Protein AF-A0A5M7PYZ4-F1 (afdb_mon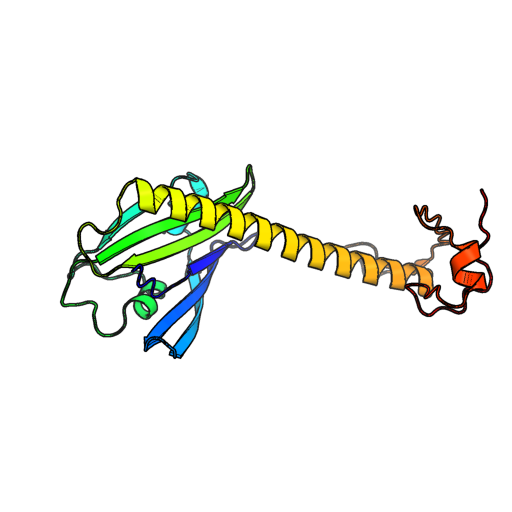omer_lite)

Sequence (201 aa):
MINAKGIVLCEADKESKQASVYVTHYLQPQVAQREQSRMLLAGSAAQQVMTSGEMLLTHVGPNEEPEDHERSLFQESWRDQSKTLTILPLGFTLKRWGVLKLVQCQFNSFTAANLRVLQQIAERIAIAVDNALACQQIKSLKEKLLYILLEQEFERVGGNRLIPVDVRLIAATNRDLRQKVADRTFRAPWGLACQRISAHL

Structure (mmCIF, N/CA/C/O backbone):
data_AF-A0A5M7PYZ4-F1
#
_entry.id   AF-A0A5M7PYZ4-F1
#
loop_
_atom_site.group_PDB
_atom_site.id
_atom_site.type_symbol
_atom_site.label_atom_id
_atom_site.label_alt_id
_atom_site.label_comp_id
_atom_site.label_asym_id
_atom_site.label_entity_id
_atom_site.label_seq_id
_atom_site.pdbx_PDB_ins_code
_atom_site.Cartn_x
_atom_site.Cartn_y
_atom_site.Cartn_z
_atom_site.occupancy
_atom_site.B_iso_or_equiv
_atom_site.auth_seq_id
_atom_site.auth_comp_id
_atom_site.auth_asym_id
_atom_site.auth_atom_id
_atom_site.pdbx_PDB_model_num
ATOM 1 N N . MET A 1 1 ? -2.647 13.230 22.377 1.00 34.38 1 MET A N 1
ATOM 2 C CA . MET A 1 1 ? -1.570 12.517 21.655 1.00 34.38 1 MET A CA 1
ATOM 3 C C . MET A 1 1 ? -2.128 11.192 21.174 1.00 34.38 1 MET A C 1
ATOM 5 O O . MET A 1 1 ? -2.734 10.492 21.974 1.00 34.38 1 MET A O 1
ATOM 9 N N . ILE A 1 2 ? -1.995 10.884 19.885 1.00 37.03 2 ILE A N 1
ATOM 10 C CA . ILE A 1 2 ? -2.476 9.626 19.303 1.00 37.03 2 ILE A CA 1
ATOM 11 C C . ILE A 1 2 ? -1.437 8.550 19.639 1.00 37.03 2 ILE A C 1
ATOM 13 O O . ILE A 1 2 ? -0.371 8.505 19.035 1.00 37.03 2 ILE A O 1
ATOM 17 N N . ASN A 1 3 ? -1.729 7.721 20.642 1.00 42.66 3 ASN A N 1
ATOM 18 C CA . ASN A 1 3 ? -0.941 6.532 20.982 1.00 42.66 3 ASN A CA 1
ATOM 19 C C . ASN A 1 3 ? -1.358 5.389 20.046 1.00 42.66 3 ASN A C 1
ATOM 21 O O . ASN A 1 3 ? -2.020 4.441 20.461 1.00 42.66 3 ASN A O 1
ATOM 25 N N . ALA A 1 4 ? -1.033 5.519 18.759 1.00 43.25 4 ALA A N 1
ATOM 26 C CA . ALA A 1 4 ? -1.247 4.449 17.795 1.00 43.25 4 ALA A CA 1
ATOM 27 C C . ALA A 1 4 ? -0.265 3.310 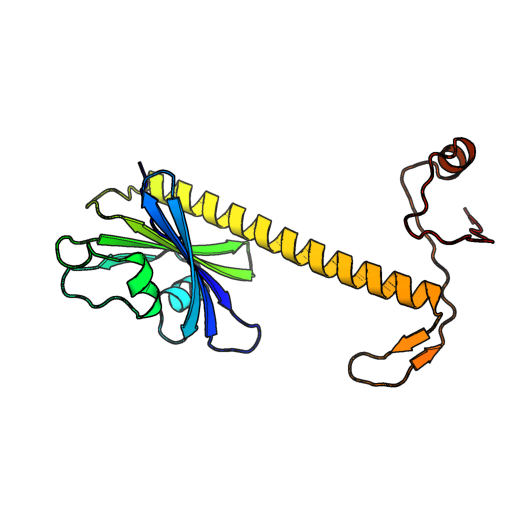18.100 1.00 43.25 4 ALA A C 1
ATOM 29 O O . ALA A 1 4 ? 0.939 3.442 17.894 1.00 43.25 4 ALA A O 1
ATOM 30 N N . LYS A 1 5 ? -0.782 2.197 18.623 1.00 50.25 5 LYS A N 1
ATOM 31 C CA . LYS A 1 5 ? 0.006 1.011 19.001 1.00 50.25 5 LYS A CA 1
ATOM 32 C C . LYS A 1 5 ? 0.160 -0.009 17.859 1.00 50.25 5 LYS A C 1
ATOM 34 O O . LYS A 1 5 ? 0.473 -1.161 18.122 1.00 50.25 5 LYS A O 1
ATOM 39 N N . GLY A 1 6 ? -0.081 0.387 16.609 1.00 49.12 6 GLY A N 1
ATOM 40 C CA . GLY A 1 6 ? -0.016 -0.518 15.463 1.00 49.12 6 GLY A CA 1
ATOM 41 C C . GLY A 1 6 ? -0.201 0.192 14.137 1.00 49.12 6 GLY A C 1
ATOM 42 O O . GLY A 1 6 ? -1.058 1.061 14.034 1.00 49.12 6 GLY A O 1
ATOM 43 N N . ILE A 1 7 ? 0.584 -0.191 13.131 1.00 55.75 7 ILE A N 1
ATOM 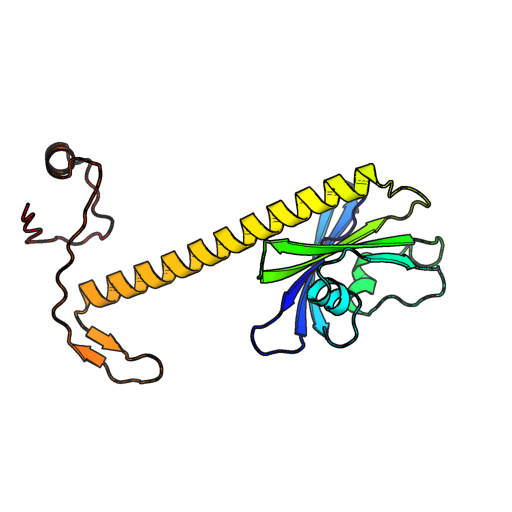44 C CA . ILE A 1 7 ? 0.348 0.133 11.721 1.00 55.75 7 ILE A CA 1
ATOM 45 C C . ILE A 1 7 ? 0.191 -1.196 11.005 1.00 55.75 7 ILE A C 1
ATOM 47 O O . ILE A 1 7 ? 1.200 -1.818 10.700 1.00 55.75 7 ILE A O 1
ATOM 51 N N . VAL A 1 8 ? -1.052 -1.614 10.759 1.00 58.16 8 VAL A N 1
ATOM 52 C CA . VAL A 1 8 ? -1.346 -2.803 9.946 1.00 58.16 8 VAL A CA 1
ATOM 53 C C . VAL A 1 8 ? -1.399 -2.416 8.492 1.00 58.16 8 VAL A C 1
ATOM 55 O O . VAL A 1 8 ? -2.382 -1.818 8.088 1.00 58.16 8 VAL A O 1
ATOM 58 N N . LEU A 1 9 ? -0.350 -2.755 7.745 1.00 59.44 9 LEU A N 1
ATOM 59 C CA . LEU A 1 9 ? -0.338 -2.759 6.284 1.00 59.44 9 LEU A CA 1
ATOM 60 C C . LEU A 1 9 ? -0.834 -4.125 5.826 1.00 59.44 9 LEU A C 1
ATOM 62 O O . LEU A 1 9 ? -0.200 -5.106 6.188 1.00 59.44 9 LEU A O 1
ATOM 66 N N . CYS A 1 10 ? -1.927 -4.175 5.063 1.00 58.03 10 CYS A N 1
ATOM 67 C CA . CYS A 1 10 ? -2.432 -5.403 4.441 1.00 58.03 10 CYS A CA 1
ATOM 68 C C . CYS A 1 10 ? -2.124 -5.404 2.943 1.00 58.03 10 CYS A C 1
ATOM 70 O O . CYS A 1 10 ? -2.923 -4.887 2.170 1.00 58.03 10 CYS A O 1
ATOM 72 N N . GLU A 1 11 ? -1.000 -5.982 2.526 1.00 61.97 11 GLU A N 1
ATOM 73 C CA . GLU A 1 11 ? -0.713 -6.163 1.097 1.00 61.97 11 GLU A CA 1
ATOM 74 C C . GLU A 1 11 ? -1.464 -7.395 0.584 1.00 61.97 11 GLU A C 1
ATOM 76 O O . GLU A 1 11 ? -1.151 -8.518 0.983 1.00 61.97 11 GLU A O 1
ATOM 81 N N . ALA A 1 12 ? -2.472 -7.188 -0.267 1.00 56.59 12 ALA A N 1
ATOM 82 C CA . ALA A 1 12 ? -3.134 -8.286 -0.960 1.00 56.59 12 ALA A CA 1
ATOM 83 C C . ALA A 1 12 ? -2.175 -8.873 -2.000 1.00 56.59 12 ALA A C 1
ATOM 85 O O . ALA A 1 12 ? -1.708 -8.166 -2.898 1.00 56.59 12 ALA A O 1
ATOM 86 N N . ASP A 1 13 ? -1.903 -10.169 -1.889 1.00 57.53 13 ASP A N 1
ATOM 87 C CA . ASP A 1 13 ? -1.238 -10.896 -2.961 1.00 57.53 13 ASP A CA 1
ATOM 88 C C . ASP A 1 13 ? -2.105 -10.809 -4.227 1.00 57.53 13 ASP A C 1
ATOM 90 O O . ASP A 1 13 ? -3.334 -10.878 -4.154 1.00 57.53 13 ASP A O 1
ATOM 94 N N . LYS A 1 14 ? -1.478 -10.646 -5.395 1.00 50.78 14 LYS A N 1
ATOM 95 C CA . LYS A 1 14 ? -2.182 -10.419 -6.670 1.00 50.78 14 LYS A CA 1
ATOM 96 C C . LYS A 1 14 ? -3.147 -11.560 -7.029 1.00 50.78 14 LYS A C 1
ATOM 98 O O . LYS A 1 14 ? -4.026 -11.348 -7.860 1.00 50.78 14 LYS A O 1
ATOM 103 N N . GLU A 1 15 ? -2.998 -12.725 -6.391 1.00 53.38 15 GLU A N 1
ATOM 104 C CA . GLU A 1 15 ? -3.801 -13.933 -6.616 1.00 53.38 15 GLU A CA 1
ATOM 105 C C . GLU A 1 15 ? -4.379 -14.574 -5.332 1.00 53.38 15 GLU A C 1
ATOM 107 O O . GLU A 1 15 ? -5.277 -15.414 -5.430 1.00 53.38 15 GLU A O 1
ATOM 112 N N . SER A 1 16 ? -3.945 -14.183 -4.123 1.00 55.00 16 SER A N 1
ATOM 113 C CA . SER A 1 16 ? -4.308 -14.900 -2.884 1.00 55.00 16 SER A CA 1
ATOM 114 C C . SER A 1 16 ? -5.297 -14.139 -1.996 1.00 55.00 16 SER A C 1
ATOM 116 O O . SER A 1 16 ? -5.197 -12.934 -1.790 1.00 55.00 16 SER A O 1
ATOM 118 N N . LYS A 1 17 ? -6.214 -14.873 -1.345 1.00 68.50 17 LYS A N 1
ATOM 119 C CA . LYS A 1 17 ? -7.149 -14.368 -0.310 1.00 68.50 17 LYS A CA 1
ATOM 120 C C . LYS A 1 17 ? -6.455 -13.928 0.996 1.00 68.50 17 LYS A C 1
ATOM 122 O O . LYS A 1 17 ? -7.120 -13.816 2.025 1.00 68.50 17 LYS A O 1
ATOM 127 N N . GLN A 1 18 ? -5.136 -13.749 0.992 1.00 73.25 18 GLN A N 1
ATOM 128 C CA . GLN A 1 18 ? -4.319 -13.483 2.174 1.00 73.25 18 GLN A CA 1
ATOM 129 C C . GLN A 1 18 ? -3.671 -12.102 2.091 1.00 73.25 18 GLN A C 1
ATOM 131 O O . GLN A 1 18 ? -3.358 -11.621 1.003 1.00 73.25 18 GLN A O 1
ATOM 136 N N . ALA A 1 19 ? -3.440 -11.499 3.254 1.00 75.44 19 ALA A N 1
ATOM 137 C CA . ALA A 1 19 ? -2.630 -10.301 3.397 1.00 75.44 19 ALA A CA 1
ATOM 138 C C . ALA A 1 19 ? -1.486 -10.538 4.378 1.00 75.44 19 ALA A C 1
ATOM 140 O O . ALA A 1 19 ? -1.673 -11.153 5.432 1.00 75.44 19 ALA A O 1
ATOM 141 N N . SER A 1 20 ? -0.310 -10.008 4.046 1.00 76.81 20 SER A N 1
ATOM 142 C CA . SER A 1 20 ? 0.739 -9.792 5.044 1.00 76.81 20 SER A CA 1
ATOM 143 C C . SER A 1 20 ? 0.277 -8.686 5.977 1.00 76.81 20 SER A C 1
ATOM 145 O O . SER A 1 20 ? -0.177 -7.664 5.484 1.00 76.81 20 SER A O 1
ATOM 147 N N . VAL A 1 21 ? 0.387 -8.892 7.286 1.00 77.19 21 VAL A N 1
ATOM 148 C CA . VAL A 1 21 ? 0.065 -7.922 8.334 1.00 77.19 21 VAL A CA 1
ATOM 149 C C . VAL A 1 21 ? 1.370 -7.545 9.002 1.00 77.19 21 VAL A C 1
ATOM 151 O O . VAL A 1 21 ? 2.052 -8.386 9.583 1.00 77.19 21 VAL A O 1
ATOM 154 N N . TYR A 1 22 ? 1.720 -6.273 8.915 1.00 77.81 22 TYR A N 1
ATOM 155 C CA . TYR A 1 22 ? 2.829 -5.705 9.671 1.00 77.81 22 TYR A CA 1
ATOM 156 C C . TYR A 1 22 ? 2.255 -5.074 10.931 1.00 77.81 22 TYR A C 1
ATOM 158 O O . TYR A 1 22 ? 1.217 -4.447 10.862 1.00 77.81 22 TYR A O 1
ATOM 166 N N . VAL A 1 23 ? 2.861 -5.241 12.094 1.00 74.81 23 VAL A N 1
ATOM 167 C CA . VAL A 1 23 ? 2.408 -4.606 13.335 1.00 74.81 23 VAL A CA 1
ATOM 168 C C . VAL A 1 23 ? 3.599 -3.900 13.952 1.00 74.81 23 VAL A C 1
ATOM 170 O O . VAL A 1 23 ? 4.721 -4.397 13.917 1.00 74.81 23 VAL A O 1
ATOM 173 N N . THR A 1 24 ? 3.378 -2.699 14.476 1.00 75.44 24 THR A N 1
ATOM 174 C CA . THR A 1 24 ? 4.385 -1.968 15.247 1.00 75.44 24 THR A CA 1
ATOM 175 C C . THR A 1 24 ? 3.734 -1.428 16.502 1.00 75.44 24 THR A C 1
ATOM 177 O O . THR A 1 24 ? 2.964 -0.473 16.419 1.00 75.44 24 THR A O 1
ATOM 180 N N . HIS A 1 25 ? 4.048 -2.012 17.652 1.00 70.75 25 HIS A N 1
ATOM 181 C CA . HIS A 1 25 ? 3.543 -1.557 18.942 1.00 70.75 25 HIS A CA 1
ATOM 182 C C . HIS A 1 25 ? 4.646 -0.939 19.791 1.00 70.75 25 HIS A C 1
ATOM 184 O O . HIS A 1 25 ? 5.805 -1.348 19.757 1.00 70.75 25 HIS A O 1
ATOM 190 N N . TYR A 1 26 ? 4.263 0.069 20.568 1.00 64.38 26 TYR A N 1
ATOM 191 C CA . TYR A 1 26 ? 5.147 0.766 21.494 1.00 64.38 26 TYR A CA 1
ATOM 192 C C . TYR A 1 26 ? 4.841 0.287 22.916 1.00 64.38 26 TYR A C 1
ATOM 194 O O . TYR A 1 26 ? 3.802 0.643 23.480 1.00 64.38 26 TYR A O 1
ATOM 202 N N . LEU A 1 27 ? 5.728 -0.539 23.482 1.00 59.97 27 LEU A N 1
ATOM 203 C CA . LEU A 1 27 ? 5.652 -0.988 24.883 1.00 59.97 27 LEU A CA 1
ATOM 204 C C . LEU A 1 27 ? 6.049 0.148 25.841 1.00 59.97 27 LEU A C 1
ATOM 206 O O . LEU A 1 27 ? 5.504 0.283 26.932 1.00 59.97 27 LEU A O 1
ATOM 210 N N . GLN A 1 28 ? 6.973 1.000 25.392 1.00 59.94 28 GLN A N 1
ATOM 211 C CA . GLN A 1 28 ? 7.442 2.219 26.051 1.00 59.94 28 GLN A CA 1
ATOM 212 C C . GLN A 1 28 ? 7.661 3.299 24.974 1.00 59.94 28 GLN A C 1
ATOM 214 O O . GLN A 1 28 ? 7.835 2.938 23.807 1.00 59.94 28 GLN A O 1
ATOM 219 N N . PRO A 1 29 ? 7.708 4.606 25.312 1.00 60.56 29 PRO A N 1
ATOM 220 C CA . PRO A 1 29 ? 7.820 5.696 24.330 1.00 60.56 29 PRO A CA 1
ATOM 221 C C . PRO A 1 29 ? 8.982 5.570 23.331 1.00 60.56 29 PRO A C 1
ATOM 223 O O . PRO A 1 29 ? 8.966 6.226 22.295 1.00 60.56 29 PRO A O 1
ATOM 226 N N . GLN A 1 30 ? 9.991 4.749 23.639 1.00 59.66 30 GLN A N 1
ATOM 227 C CA . GLN A 1 30 ? 11.199 4.585 22.830 1.00 59.66 30 GLN A CA 1
ATOM 228 C C . GLN A 1 30 ? 11.447 3.148 22.342 1.00 59.66 30 GLN A C 1
ATOM 230 O O . GLN A 1 30 ? 12.366 2.935 21.556 1.00 59.66 30 GLN A O 1
ATOM 235 N N . VAL A 1 31 ? 10.637 2.165 22.756 1.00 67.50 31 VAL A N 1
ATOM 236 C CA . VAL A 1 31 ? 10.830 0.756 22.373 1.00 67.50 31 VAL A CA 1
ATOM 237 C C . VAL A 1 31 ? 9.663 0.306 21.506 1.00 67.50 31 VAL A C 1
ATOM 239 O O . VAL A 1 31 ? 8.572 0.020 22.004 1.00 67.50 31 VAL A O 1
ATOM 242 N N . ALA A 1 32 ? 9.914 0.270 20.197 1.00 71.19 32 ALA A N 1
ATOM 243 C CA . ALA A 1 32 ? 8.988 -0.256 19.205 1.00 71.19 32 ALA A CA 1
ATOM 244 C C . ALA A 1 32 ? 9.299 -1.732 18.942 1.00 71.19 32 ALA A C 1
ATOM 246 O O . ALA A 1 32 ? 10.407 -2.068 18.518 1.00 71.19 32 ALA A O 1
ATOM 247 N N . GLN A 1 33 ? 8.319 -2.600 19.149 1.00 71.69 33 GLN A N 1
ATOM 248 C CA . GLN A 1 33 ? 8.387 -3.991 18.729 1.00 71.69 33 GLN A CA 1
ATOM 249 C C . GLN A 1 33 ? 7.637 -4.136 17.406 1.00 71.69 33 GLN A C 1
ATOM 251 O O . GLN A 1 33 ? 6.579 -3.540 17.206 1.00 71.69 33 GLN A O 1
ATOM 256 N N . ARG A 1 34 ? 8.234 -4.882 16.476 1.00 76.19 34 ARG A N 1
ATOM 257 C CA . ARG A 1 34 ? 7.679 -5.118 15.145 1.00 76.19 34 ARG A CA 1
ATOM 258 C C . ARG A 1 34 ? 7.366 -6.590 14.993 1.00 76.19 34 ARG A C 1
ATOM 260 O O . ARG A 1 34 ? 8.201 -7.429 15.319 1.00 76.19 34 ARG A O 1
ATOM 267 N N . GLU A 1 35 ? 6.195 -6.876 14.464 1.00 72.81 35 GLU A N 1
ATOM 268 C CA . GLU A 1 35 ? 5.750 -8.229 14.176 1.00 72.81 35 GLU A CA 1
ATOM 269 C C . GLU A 1 35 ? 5.246 -8.294 12.738 1.00 72.81 35 GLU A C 1
ATOM 271 O O . GLU A 1 35 ? 4.738 -7.310 12.195 1.00 72.81 35 GLU A O 1
ATOM 276 N N . GLN A 1 36 ? 5.424 -9.449 12.109 1.00 78.19 36 GLN A N 1
ATOM 277 C CA . GLN A 1 36 ? 4.848 -9.739 10.810 1.00 78.19 36 GLN A CA 1
ATOM 278 C C . GLN A 1 36 ? 4.082 -11.051 10.910 1.00 78.19 36 GLN A C 1
ATOM 280 O O . GLN A 1 36 ? 4.633 -12.071 11.318 1.00 78.19 36 GLN A O 1
ATOM 285 N N . SER A 1 37 ? 2.824 -11.023 10.497 1.00 75.50 37 SER A N 1
ATOM 286 C CA . SER A 1 37 ? 1.955 -12.189 10.424 1.00 75.50 37 SER A CA 1
ATOM 287 C C . SER A 1 37 ? 1.232 -12.222 9.077 1.00 75.50 37 SER A C 1
ATOM 289 O O . SER A 1 37 ? 1.410 -11.345 8.225 1.00 75.50 37 SER A O 1
ATOM 291 N N . ARG A 1 38 ? 0.452 -13.275 8.833 1.00 77.31 38 ARG A N 1
ATOM 292 C CA . ARG A 1 38 ? -0.446 -13.367 7.677 1.00 77.31 38 ARG A CA 1
ATOM 293 C C . ARG A 1 38 ? -1.873 -13.508 8.175 1.00 77.31 38 ARG A C 1
ATOM 295 O O . ARG A 1 38 ? -2.106 -14.233 9.137 1.00 77.31 38 ARG A O 1
ATOM 302 N N . MET A 1 39 ? -2.810 -12.863 7.490 1.00 76.88 39 MET A N 1
ATOM 303 C CA . MET A 1 39 ? -4.241 -12.982 7.767 1.00 76.88 39 MET A CA 1
ATOM 304 C C . MET A 1 39 ? -5.020 -13.368 6.513 1.00 76.88 39 MET A C 1
ATOM 306 O O . MET A 1 39 ? -4.609 -13.066 5.389 1.00 76.88 39 MET A O 1
ATOM 310 N N . LEU A 1 40 ? -6.182 -13.987 6.709 1.00 78.38 40 LEU A N 1
ATOM 311 C CA . LEU A 1 40 ? -7.175 -14.135 5.654 1.00 78.38 40 LEU A CA 1
ATOM 312 C C . LEU A 1 40 ? -7.910 -12.799 5.478 1.00 78.38 40 LEU A C 1
ATOM 314 O O . LEU A 1 40 ? -8.442 -12.249 6.436 1.00 78.38 40 LEU A O 1
ATOM 318 N N . LEU A 1 41 ? -7.955 -12.279 4.252 1.00 77.06 41 LEU A N 1
ATOM 319 C CA . LEU A 1 41 ? -8.716 -11.066 3.946 1.00 77.06 41 LEU A CA 1
ATOM 320 C C . LEU A 1 41 ? -10.219 -11.345 3.887 1.00 77.06 41 LEU A C 1
ATOM 322 O O . LEU A 1 41 ? -11.006 -10.487 4.277 1.00 77.06 41 LEU A O 1
ATOM 326 N N . ALA A 1 42 ? -10.610 -12.526 3.402 1.00 80.44 42 ALA A N 1
ATOM 327 C CA . ALA A 1 42 ? -12.005 -12.884 3.166 1.00 80.44 42 ALA A CA 1
ATOM 328 C C . ALA A 1 42 ? -12.859 -12.755 4.442 1.00 80.44 42 ALA A C 1
ATOM 330 O O . ALA A 1 42 ? -12.631 -13.471 5.412 1.00 80.44 42 ALA A O 1
ATOM 331 N N . GLY A 1 43 ? -13.849 -11.861 4.416 1.00 78.56 43 GLY A N 1
ATOM 332 C CA . GLY A 1 43 ? -14.771 -11.596 5.524 1.00 78.56 43 GLY A CA 1
ATOM 333 C C . GLY A 1 43 ? -14.250 -10.621 6.585 1.00 78.56 43 GLY A C 1
ATOM 334 O O . GLY A 1 43 ? -14.999 -10.284 7.494 1.00 78.56 43 GLY A O 1
ATOM 335 N N . SER A 1 44 ? -13.011 -10.136 6.466 1.00 82.31 44 SER A N 1
ATOM 336 C CA . SER A 1 44 ? -12.432 -9.191 7.429 1.00 82.31 44 SER A CA 1
ATOM 337 C C . SER A 1 44 ? -12.893 -7.749 7.192 1.00 82.31 44 SER A C 1
ATOM 339 O O . SER A 1 44 ? -13.142 -7.322 6.057 1.00 82.31 44 SER A O 1
ATOM 341 N N . ALA A 1 45 ? -12.882 -6.938 8.252 1.00 83.00 45 ALA A N 1
ATOM 342 C CA . ALA A 1 45 ? -13.123 -5.495 8.156 1.00 83.00 45 ALA A CA 1
ATOM 343 C C . ALA A 1 45 ? -12.104 -4.785 7.236 1.00 83.00 45 ALA A C 1
ATOM 345 O O . ALA A 1 45 ? -12.421 -3.789 6.582 1.00 83.00 45 ALA A O 1
ATOM 346 N N . ALA A 1 46 ? -10.883 -5.326 7.132 1.00 81.06 46 ALA A N 1
ATOM 347 C CA . ALA A 1 46 ? -9.867 -4.825 6.212 1.00 81.06 46 ALA A CA 1
ATOM 348 C C . ALA A 1 46 ? -10.297 -4.992 4.746 1.00 81.06 46 ALA A C 1
ATOM 350 O O . ALA A 1 46 ? -10.184 -4.045 3.970 1.00 81.06 46 ALA A O 1
ATOM 351 N N . GLN A 1 47 ? -10.855 -6.149 4.368 1.00 83.75 47 GLN A N 1
ATOM 352 C CA . GLN A 1 47 ? -11.379 -6.358 3.015 1.00 83.75 47 GLN A CA 1
ATOM 353 C C . GLN A 1 47 ? -12.526 -5.398 2.706 1.00 83.75 47 GLN A C 1
ATOM 355 O O . GLN A 1 47 ? -12.575 -4.858 1.599 1.00 83.75 47 GLN A O 1
ATOM 360 N N . GLN A 1 48 ? -13.431 -5.170 3.658 1.00 85.81 48 GLN A N 1
ATOM 361 C CA . GLN A 1 48 ? -14.536 -4.233 3.467 1.00 85.81 48 GLN A CA 1
ATOM 362 C C . GLN A 1 48 ? -14.011 -2.838 3.117 1.00 85.81 48 GLN A C 1
ATOM 364 O O . GLN A 1 48 ? -14.397 -2.301 2.084 1.00 85.81 48 GLN A O 1
ATOM 369 N N . VAL A 1 49 ? -13.077 -2.298 3.905 1.00 87.19 49 VAL A N 1
ATOM 370 C CA . VAL A 1 49 ? -12.468 -0.977 3.660 1.00 87.19 49 VAL A CA 1
ATOM 371 C C . VAL A 1 49 ? -11.665 -0.948 2.359 1.00 87.19 49 VAL A C 1
ATOM 373 O O . VAL A 1 49 ? -11.715 0.032 1.618 1.00 87.19 49 VAL A O 1
ATOM 376 N N . MET A 1 50 ? -10.959 -2.029 2.018 1.00 83.19 50 MET A N 1
ATOM 377 C CA . MET A 1 50 ? -10.270 -2.141 0.725 1.00 83.19 50 MET A CA 1
ATOM 378 C C . MET A 1 50 ? -11.243 -2.195 -0.452 1.00 83.19 50 MET A C 1
ATOM 380 O O . MET A 1 50 ? -10.896 -1.762 -1.546 1.00 83.19 50 MET A O 1
ATOM 384 N N . THR A 1 51 ? -12.451 -2.719 -0.268 1.00 83.75 51 THR A N 1
ATOM 385 C CA . THR A 1 51 ? -13.439 -2.848 -1.347 1.00 83.75 51 THR A CA 1
ATOM 386 C C . THR A 1 51 ? -14.257 -1.570 -1.497 1.00 83.75 51 THR A C 1
ATOM 388 O O . THR A 1 51 ? -14.400 -1.068 -2.613 1.00 83.75 51 THR A O 1
ATOM 391 N N . SER A 1 52 ? -14.734 -0.997 -0.390 1.00 86.75 52 SER A N 1
ATOM 392 C CA . SER A 1 52 ? -15.490 0.259 -0.390 1.00 86.75 52 SER A CA 1
ATOM 393 C C . SER A 1 52 ? -14.595 1.459 -0.700 1.00 86.75 52 SER A C 1
ATOM 395 O O . SER A 1 52 ? -14.991 2.355 -1.437 1.00 86.75 52 SER A O 1
ATOM 397 N N . GLY A 1 53 ? -13.360 1.465 -0.190 1.00 83.19 53 GLY A N 1
ATOM 398 C CA . GLY A 1 53 ? -12.516 2.658 -0.154 1.00 83.19 53 GLY A CA 1
ATOM 399 C C . GLY A 1 53 ? -12.968 3.684 0.886 1.00 83.19 53 GLY A C 1
ATOM 400 O O . GLY A 1 53 ? -12.450 4.796 0.899 1.00 83.19 53 GLY A O 1
ATOM 401 N N . GLU A 1 54 ? -13.912 3.325 1.754 1.00 87.44 54 GLU A N 1
ATOM 402 C CA . GLU A 1 54 ? -14.397 4.176 2.835 1.00 87.44 54 GLU A CA 1
ATOM 403 C C . GLU A 1 54 ? -13.752 3.766 4.155 1.00 87.44 54 GLU A C 1
ATOM 405 O O . GLU A 1 54 ? -13.631 2.581 4.465 1.00 87.44 54 GLU A O 1
ATOM 410 N N . MET A 1 55 ? -13.335 4.760 4.938 1.00 88.12 55 MET A N 1
ATOM 411 C CA . MET A 1 55 ? -12.798 4.544 6.278 1.00 88.12 55 MET A CA 1
ATOM 412 C C . MET A 1 55 ? -13.870 3.939 7.190 1.00 88.12 55 MET A C 1
ATOM 414 O O . MET A 1 55 ? -15.003 4.416 7.222 1.00 88.12 55 MET A O 1
ATOM 418 N N . LEU A 1 56 ? -13.482 2.946 7.988 1.00 86.75 56 LEU A N 1
ATOM 419 C CA . LEU A 1 56 ? -14.343 2.333 8.995 1.00 86.75 56 LEU A CA 1
ATOM 420 C C . LEU A 1 56 ? -13.880 2.737 10.395 1.00 86.75 56 LEU A C 1
ATOM 422 O O . LEU A 1 56 ? -12.711 2.570 10.743 1.00 86.75 56 LEU A O 1
ATOM 426 N N . LEU A 1 57 ? -14.807 3.250 11.200 1.00 85.44 57 LEU A N 1
ATOM 427 C CA . LEU A 1 57 ? -14.614 3.496 12.625 1.00 85.44 57 LEU A CA 1
ATOM 428 C C . LEU A 1 57 ? -15.463 2.483 13.388 1.00 85.44 57 LEU A C 1
ATOM 430 O O . LEU A 1 57 ? -16.682 2.472 13.234 1.00 85.44 57 LEU A O 1
ATOM 434 N N . THR A 1 58 ? -14.826 1.634 14.188 1.00 80.19 58 THR A N 1
ATOM 435 C CA . THR A 1 58 ? -15.522 0.645 15.011 1.00 80.19 58 THR A CA 1
ATOM 436 C C . THR A 1 58 ? -15.117 0.769 16.474 1.00 80.19 58 THR A C 1
ATOM 438 O O . THR A 1 58 ? -13.980 1.122 16.809 1.00 80.19 58 THR A O 1
ATOM 441 N N . HIS A 1 59 ? -16.073 0.505 17.354 1.00 76.50 59 HIS A N 1
ATOM 442 C CA . HIS A 1 59 ? -15.843 0.414 18.785 1.00 76.50 59 HIS A CA 1
ATOM 443 C C . HIS A 1 59 ? -15.732 -1.053 19.141 1.00 76.50 59 HIS A C 1
ATOM 445 O O . HIS A 1 59 ? -16.634 -1.816 18.821 1.00 76.50 59 HIS A O 1
ATOM 451 N N . VAL A 1 60 ? -14.636 -1.416 19.799 1.00 73.56 60 VAL A N 1
ATOM 452 C CA . VAL A 1 60 ? -14.425 -2.788 20.242 1.00 73.56 60 VAL A CA 1
ATOM 453 C C . VAL A 1 60 ? -14.615 -2.839 21.747 1.00 73.56 60 VAL A C 1
ATOM 455 O O . VAL A 1 60 ? -13.927 -2.135 22.503 1.00 73.56 60 VAL A O 1
ATOM 458 N N . GLY A 1 61 ? -15.623 -3.601 22.164 1.00 67.31 61 GLY A N 1
ATOM 459 C CA . GLY A 1 61 ? -15.974 -3.776 23.568 1.00 67.31 61 GLY A CA 1
ATOM 460 C C . GLY A 1 61 ? -14.971 -4.673 24.307 1.00 67.31 61 GLY A C 1
ATOM 461 O O . GLY A 1 61 ? -14.268 -5.457 23.677 1.00 67.31 61 GLY A O 1
ATOM 462 N N . PRO A 1 62 ? -14.927 -4.626 25.651 1.00 64.50 62 PRO A N 1
ATOM 463 C CA . PRO A 1 62 ? -14.014 -5.455 26.453 1.00 64.50 62 PRO A CA 1
ATOM 464 C C . PRO A 1 62 ? -14.277 -6.971 26.340 1.00 64.50 62 PRO A C 1
ATOM 466 O O . PRO A 1 62 ? -13.404 -7.769 26.676 1.00 64.50 62 PRO A O 1
ATOM 469 N N . ASN A 1 63 ? -15.470 -7.361 25.868 1.00 61.12 63 ASN A N 1
ATOM 470 C CA . ASN A 1 63 ? -15.914 -8.754 25.727 1.00 61.12 63 ASN A CA 1
ATOM 471 C C . ASN A 1 63 ? -15.947 -9.258 24.277 1.00 61.12 63 ASN A C 1
ATOM 473 O O . ASN A 1 63 ? -16.265 -10.425 24.058 1.00 61.12 63 ASN A O 1
ATOM 477 N N . GLU A 1 64 ? -15.668 -8.408 23.289 1.00 65.50 64 GLU A N 1
ATOM 478 C CA . GLU A 1 64 ? -15.430 -8.909 21.934 1.00 65.50 64 GLU A CA 1
ATOM 479 C C . GLU A 1 64 ? -14.050 -9.575 21.919 1.00 65.50 64 GLU A C 1
ATOM 481 O O . GLU A 1 64 ? -13.165 -9.179 22.675 1.00 65.50 64 GLU A O 1
ATOM 486 N N . GLU A 1 65 ? -13.861 -10.633 21.132 1.00 62.09 65 GLU A N 1
ATOM 487 C CA . GLU A 1 65 ? -12.517 -11.158 20.887 1.00 62.09 65 GLU A CA 1
ATOM 488 C C . GLU A 1 65 ? -11.964 -10.502 19.619 1.00 62.09 65 GLU A C 1
ATOM 490 O O . GLU A 1 65 ? -12.657 -10.479 18.599 1.00 62.09 65 GLU A O 1
ATOM 495 N N . PRO A 1 66 ? -10.734 -9.961 19.658 1.00 65.69 66 PRO A N 1
ATOM 496 C CA . PRO A 1 66 ? -10.111 -9.426 18.464 1.00 65.69 66 PRO A CA 1
ATOM 497 C C . PRO A 1 66 ? -9.761 -10.566 17.507 1.00 65.69 66 PRO A C 1
ATOM 499 O O . PRO A 1 66 ? -9.497 -11.691 17.947 1.00 65.69 66 PRO A O 1
ATOM 502 N N . GLU A 1 67 ? -9.700 -10.271 16.205 1.00 65.50 67 GLU A N 1
ATOM 503 C CA . GLU A 1 67 ? -9.190 -11.238 15.228 1.00 65.50 67 GLU A CA 1
ATOM 504 C C . GLU A 1 67 ? -7.760 -11.672 15.636 1.00 65.50 67 GLU A C 1
ATOM 506 O O . GLU A 1 67 ? -7.019 -10.898 16.250 1.00 65.50 67 GLU A O 1
ATOM 511 N N . ASP A 1 68 ? -7.343 -12.903 15.315 1.00 63.16 68 ASP A N 1
ATOM 512 C CA . ASP A 1 68 ? -6.074 -13.474 15.805 1.00 63.16 68 ASP A CA 1
ATOM 513 C C . ASP A 1 68 ? -4.845 -12.586 15.529 1.00 63.16 68 ASP A C 1
ATOM 515 O O . ASP A 1 68 ? -3.977 -12.441 16.389 1.00 63.16 68 ASP A O 1
ATOM 519 N N . HIS A 1 69 ? -4.782 -11.929 14.365 1.00 62.56 69 HIS A N 1
ATOM 520 C CA . HIS A 1 69 ? -3.702 -10.991 14.010 1.00 62.56 69 HIS A CA 1
ATOM 521 C C . HIS A 1 69 ? -3.791 -9.644 14.722 1.00 62.56 69 HIS A C 1
ATOM 523 O O . HIS A 1 69 ? -2.843 -8.864 14.682 1.00 62.56 69 HIS A O 1
ATOM 529 N N . GLU A 1 70 ? -4.921 -9.336 15.344 1.00 62.03 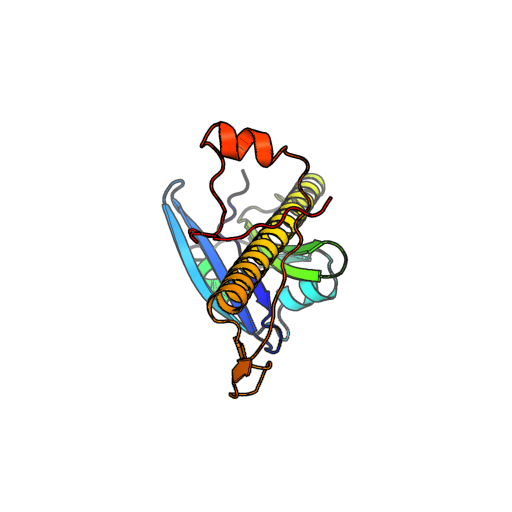70 GLU A N 1
ATOM 530 C CA . GLU A 1 70 ? -5.082 -8.133 16.141 1.00 62.03 70 GLU A CA 1
ATOM 531 C C . GLU A 1 70 ? -4.754 -8.392 17.614 1.00 62.03 70 GLU A C 1
ATOM 533 O O . GLU A 1 70 ? -4.420 -7.450 18.321 1.00 62.03 70 GLU A O 1
ATOM 538 N N . ARG A 1 71 ? -4.724 -9.650 18.083 1.00 64.81 71 ARG A N 1
ATOM 539 C CA . ARG A 1 71 ? -4.332 -9.990 19.467 1.00 64.81 71 ARG A CA 1
ATOM 540 C C . ARG A 1 71 ? -2.989 -9.368 19.873 1.00 64.81 71 ARG A C 1
ATOM 542 O O . ARG A 1 71 ? -2.865 -8.883 20.999 1.00 64.81 71 ARG A O 1
ATOM 549 N N . SER A 1 72 ? -2.014 -9.303 18.961 1.00 59.50 72 SER A N 1
ATOM 550 C CA . SER A 1 72 ? -0.717 -8.656 19.215 1.00 59.50 72 SER A CA 1
ATOM 551 C C . SER A 1 72 ? -0.803 -7.131 19.355 1.00 59.50 72 SER A C 1
ATOM 553 O O . SER A 1 72 ? -0.086 -6.558 20.175 1.00 59.50 72 SER A O 1
ATOM 555 N N . LEU A 1 73 ? -1.742 -6.467 18.666 1.00 59.25 73 LEU A N 1
ATOM 556 C CA . LEU A 1 73 ? -2.021 -5.028 18.826 1.00 59.25 73 LEU A CA 1
ATOM 557 C C . LEU A 1 73 ? -2.529 -4.677 20.231 1.00 59.25 73 LEU A C 1
ATOM 559 O O . LEU A 1 73 ? -2.512 -3.510 20.638 1.00 59.25 73 LEU A O 1
ATOM 563 N N . PHE A 1 74 ? -3.019 -5.675 20.966 1.00 59.81 74 PHE A N 1
ATOM 564 C CA . PHE A 1 74 ? -3.828 -5.488 22.160 1.00 59.81 74 PHE A CA 1
ATOM 565 C C . PHE A 1 74 ? -3.228 -6.080 23.444 1.00 59.81 74 PHE A C 1
ATOM 567 O O . PHE A 1 74 ? -3.949 -6.127 24.445 1.00 59.81 74 PHE A O 1
ATOM 574 N N . GLN A 1 75 ? -1.943 -6.474 23.444 1.00 55.00 75 GLN A N 1
ATOM 575 C CA . GLN A 1 75 ? -1.267 -7.099 24.595 1.00 55.00 75 GLN A CA 1
ATOM 576 C C . GLN A 1 75 ? -1.573 -6.414 25.946 1.00 55.00 75 GLN A C 1
ATOM 578 O O . GLN A 1 75 ? -1.612 -5.186 26.052 1.00 55.00 75 GLN A O 1
ATOM 583 N N . GLU A 1 76 ? -1.805 -7.264 26.957 1.00 50.75 76 GLU A N 1
ATOM 584 C CA . GLU A 1 76 ? -2.047 -7.023 28.398 1.00 50.75 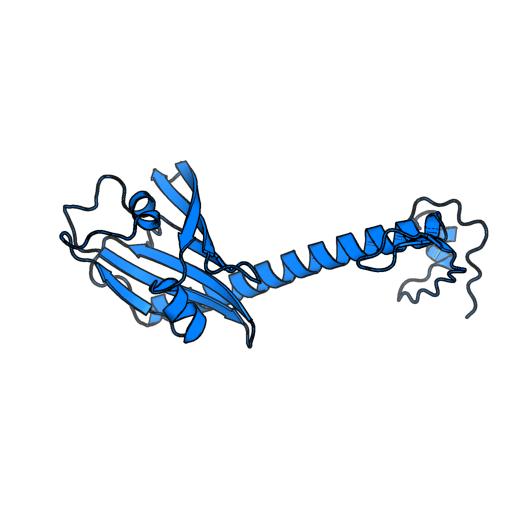76 GLU A CA 1
ATOM 585 C C . GLU A 1 76 ? -3.236 -6.126 28.799 1.00 50.75 76 GLU A C 1
ATOM 587 O O . GLU A 1 76 ? -3.805 -6.326 29.866 1.00 50.75 76 GLU A O 1
ATOM 592 N N . SER A 1 77 ? -3.692 -5.195 27.958 1.00 51.78 77 SER A N 1
ATOM 593 C CA . SER A 1 77 ? -4.725 -4.203 28.317 1.00 51.78 77 SER A CA 1
ATOM 594 C C . SER A 1 77 ? -6.065 -4.393 27.585 1.00 51.78 77 SER A C 1
ATOM 596 O O . SER A 1 77 ? -6.758 -3.407 27.329 1.00 51.78 77 SER A O 1
ATOM 598 N N . TRP A 1 78 ? -6.404 -5.605 27.123 1.00 56.12 78 TRP A N 1
ATOM 599 C CA . TRP A 1 78 ? -7.673 -5.879 26.412 1.00 56.12 78 TRP A CA 1
ATOM 600 C C . TRP A 1 78 ? -8.898 -5.841 27.330 1.00 56.12 78 TRP A C 1
ATOM 602 O O . TRP A 1 78 ? -9.929 -5.305 26.945 1.00 56.12 78 TRP A O 1
ATOM 612 N N . ARG A 1 79 ? -8.779 -6.383 28.547 1.00 52.47 79 ARG A N 1
ATOM 613 C CA . ARG A 1 79 ? -9.948 -6.696 29.385 1.00 52.47 79 ARG A CA 1
ATOM 614 C C . ARG A 1 79 ? -10.571 -5.498 30.102 1.00 52.47 79 ARG A C 1
ATOM 616 O O . ARG A 1 79 ? -11.729 -5.581 30.491 1.00 52.47 79 ARG A O 1
ATOM 623 N N . ASP A 1 80 ? -9.840 -4.396 30.246 1.00 56.84 80 ASP A N 1
ATOM 624 C CA . ASP A 1 80 ? -10.240 -3.358 31.203 1.00 56.84 80 ASP A CA 1
ATOM 625 C C . ASP A 1 80 ? -10.991 -2.170 30.584 1.00 56.84 80 ASP A C 1
ATOM 627 O O . ASP A 1 80 ? -11.625 -1.415 31.320 1.00 56.84 80 ASP A O 1
ATOM 631 N N . GLN A 1 81 ? -10.917 -1.942 29.262 1.00 62.22 81 GLN A N 1
ATOM 632 C CA . GLN A 1 81 ? -11.455 -0.716 28.646 1.00 62.22 81 GLN A CA 1
ATOM 633 C C . GLN A 1 81 ? -11.929 -0.909 27.202 1.00 62.22 81 GLN A C 1
ATOM 635 O O . GLN A 1 81 ? -11.252 -1.547 26.397 1.00 62.22 81 GLN A O 1
ATOM 640 N N . SER A 1 82 ? -13.041 -0.254 26.851 1.00 60.28 82 SER A N 1
ATOM 641 C CA . SER A 1 82 ? -13.500 -0.124 25.463 1.00 60.28 82 SER A CA 1
ATOM 642 C C . SER A 1 82 ? -12.484 0.645 24.618 1.00 60.28 82 SER A C 1
ATOM 644 O O . SER A 1 82 ? -11.989 1.703 25.023 1.00 60.28 82 SER A O 1
ATOM 646 N N . LYS A 1 83 ? -12.201 0.149 23.412 1.00 70.69 83 LYS A N 1
ATOM 647 C CA . LYS A 1 83 ? -11.247 0.765 22.479 1.00 70.69 83 LYS A CA 1
ATOM 648 C C . LYS A 1 83 ? -11.953 1.230 21.220 1.00 70.69 83 LYS A C 1
ATOM 650 O O . LYS A 1 83 ? -13.011 0.731 20.850 1.00 70.69 83 LYS A O 1
ATOM 655 N N . THR A 1 84 ? -11.354 2.210 20.555 1.00 73.69 84 THR A N 1
ATOM 656 C CA . THR A 1 84 ? -11.804 2.628 19.226 1.00 73.69 84 THR A CA 1
ATOM 657 C C . THR A 1 84 ? -10.746 2.236 18.206 1.00 73.69 84 THR A C 1
ATOM 659 O O . THR A 1 84 ? -9.567 2.567 18.369 1.00 73.69 84 THR A O 1
ATOM 662 N N . LEU A 1 85 ? -11.178 1.504 17.185 1.00 78.88 85 LEU A N 1
ATOM 663 C CA . LEU A 1 85 ? -10.376 1.057 16.058 1.00 78.88 85 LEU A CA 1
ATOM 664 C C . LEU A 1 85 ? -10.798 1.853 14.823 1.00 78.88 85 LEU A C 1
ATOM 666 O O . LEU A 1 85 ? -11.961 1.843 14.422 1.00 78.88 85 LEU A O 1
ATOM 670 N N . THR A 1 86 ? -9.831 2.522 14.210 1.00 82.50 86 THR A N 1
ATOM 671 C CA . THR A 1 86 ? -10.010 3.230 12.943 1.00 82.50 86 THR A CA 1
ATOM 672 C C . THR A 1 86 ? -9.256 2.480 11.858 1.00 82.50 86 THR A C 1
ATOM 674 O O . THR A 1 86 ? -8.059 2.230 11.994 1.00 82.50 86 THR A O 1
ATOM 677 N N . ILE A 1 87 ? -9.940 2.138 10.772 1.00 85.81 87 ILE A N 1
ATOM 678 C CA . ILE A 1 87 ? -9.377 1.449 9.612 1.00 85.81 87 ILE A CA 1
ATOM 679 C C . ILE A 1 87 ? -9.459 2.395 8.418 1.00 85.81 87 ILE A C 1
ATOM 681 O O . ILE A 1 87 ? -10.542 2.739 7.948 1.00 85.81 87 ILE A O 1
ATOM 685 N N . LEU A 1 88 ? -8.299 2.824 7.933 1.00 87.25 88 LEU A N 1
ATOM 686 C CA . LEU A 1 88 ? -8.152 3.763 6.826 1.00 87.25 88 LEU A CA 1
ATOM 687 C C . LEU A 1 88 ? -7.727 3.003 5.567 1.00 87.25 88 LEU A C 1
ATOM 689 O O . LEU A 1 88 ? -6.822 2.175 5.651 1.00 87.25 88 LEU A O 1
ATOM 693 N N . PRO A 1 89 ? -8.312 3.263 4.392 1.00 87.31 89 PRO A N 1
ATOM 694 C CA . PRO A 1 89 ? -7.814 2.688 3.150 1.00 87.31 89 PRO A CA 1
ATOM 695 C C . PRO A 1 89 ? -6.445 3.285 2.798 1.00 87.31 89 PRO A C 1
ATOM 697 O O . PRO A 1 89 ? -6.240 4.495 2.872 1.00 87.31 89 PRO A O 1
ATOM 700 N N . LEU A 1 90 ? -5.515 2.436 2.363 1.00 85.06 90 LEU A N 1
ATOM 701 C CA . LEU A 1 90 ? -4.260 2.857 1.745 1.00 85.06 90 LEU A CA 1
ATOM 702 C C . LEU A 1 90 ? -4.385 2.697 0.241 1.00 85.06 90 LEU A C 1
ATOM 704 O O . LEU A 1 90 ? -4.018 1.675 -0.336 1.00 85.06 90 LEU A O 1
ATOM 708 N N . GLY A 1 91 ? -4.939 3.707 -0.406 1.00 76.94 91 GLY A N 1
ATOM 709 C CA . GLY A 1 91 ? -5.066 3.735 -1.851 1.00 76.94 91 GLY A CA 1
ATOM 710 C C . GLY A 1 91 ? -5.167 5.155 -2.358 1.00 76.94 91 GLY A C 1
ATOM 711 O O . GLY A 1 91 ? -5.589 6.056 -1.639 1.00 76.94 91 GLY A O 1
ATOM 712 N N . PHE A 1 92 ? -4.787 5.332 -3.614 1.00 69.88 92 PHE A N 1
ATOM 713 C CA . PHE A 1 92 ? -5.005 6.568 -4.344 1.00 69.88 92 PHE A CA 1
ATOM 714 C C . PHE A 1 92 ? -5.610 6.206 -5.697 1.00 69.88 92 PHE A C 1
ATOM 716 O O . PHE A 1 92 ? -5.134 5.296 -6.378 1.00 69.88 92 PHE A O 1
ATOM 723 N N . THR A 1 93 ? -6.669 6.914 -6.090 1.00 67.88 93 THR A N 1
ATOM 724 C CA . THR A 1 93 ? -7.442 6.683 -7.323 1.00 67.88 93 THR A CA 1
ATOM 725 C C . THR A 1 93 ? -8.023 5.266 -7.433 1.00 67.88 93 THR A C 1
ATOM 727 O O . THR A 1 93 ? -9.016 4.966 -6.779 1.00 67.88 93 THR A O 1
ATOM 730 N N . LEU A 1 94 ? -7.431 4.395 -8.253 1.00 64.31 94 LEU A N 1
ATOM 731 C CA . LEU A 1 94 ? -8.010 3.108 -8.659 1.00 64.31 94 LEU A CA 1
ATOM 732 C C . LEU A 1 94 ? -7.354 1.892 -7.998 1.00 64.31 94 LEU A C 1
ATOM 734 O O . LEU A 1 94 ? -7.880 0.785 -8.101 1.00 64.31 94 LEU A O 1
ATOM 738 N N . LYS A 1 95 ? -6.213 2.074 -7.324 1.00 70.69 95 LYS A N 1
ATOM 739 C CA . LYS A 1 95 ? -5.454 0.979 -6.719 1.00 70.69 95 LYS A CA 1
ATOM 740 C C . LYS A 1 95 ? -5.338 1.173 -5.216 1.00 70.69 95 LYS A C 1
ATOM 742 O O . LYS A 1 95 ? -4.869 2.205 -4.736 1.00 70.69 95 LYS A O 1
ATOM 747 N N . ARG A 1 96 ? -5.773 0.158 -4.474 1.00 72.69 96 ARG A N 1
ATOM 748 C CA . ARG A 1 96 ? -5.680 0.105 -3.016 1.00 72.69 96 ARG A CA 1
ATOM 749 C C . ARG A 1 96 ? -4.654 -0.950 -2.653 1.00 72.69 96 ARG A C 1
ATOM 751 O O . ARG A 1 96 ? -4.788 -2.112 -3.019 1.00 72.69 96 ARG A O 1
ATOM 758 N N . TRP A 1 97 ? -3.613 -0.499 -1.980 1.00 72.81 97 TRP A N 1
ATOM 759 C CA . TRP A 1 97 ? -2.483 -1.302 -1.545 1.00 72.81 97 TRP A CA 1
ATOM 760 C C . TRP A 1 97 ? -2.778 -2.049 -0.248 1.00 72.81 97 TRP A C 1
ATOM 762 O O . TRP A 1 97 ? -2.138 -3.058 0.014 1.00 72.81 97 TRP A O 1
ATOM 772 N N . GLY A 1 98 ? -3.754 -1.575 0.532 1.00 81.06 98 GLY A N 1
ATOM 773 C CA . GLY A 1 98 ? -4.156 -2.201 1.780 1.00 81.06 98 GLY A CA 1
ATOM 774 C C . GLY A 1 98 ? -5.039 -1.309 2.636 1.00 81.06 98 GLY A C 1
ATOM 775 O O . GLY A 1 98 ? -5.728 -0.413 2.140 1.00 81.06 98 GLY A O 1
ATOM 776 N N . VAL A 1 99 ? -4.968 -1.536 3.942 1.00 84.50 99 VAL A N 1
ATOM 777 C CA . VAL A 1 99 ? -5.516 -0.649 4.970 1.00 84.50 99 VAL A CA 1
ATOM 778 C C . VAL A 1 99 ? -4.408 -0.182 5.903 1.00 84.50 99 VAL A C 1
ATOM 780 O O . VAL A 1 99 ? -3.318 -0.736 5.872 1.00 84.50 99 VAL A O 1
ATOM 783 N N . LEU A 1 100 ? -4.705 0.827 6.715 1.00 84.81 100 LEU A N 1
ATOM 784 C CA . LEU A 1 100 ? -3.962 1.276 7.881 1.00 84.81 100 LEU A CA 1
ATOM 785 C C . LEU A 1 100 ? -4.914 1.191 9.078 1.00 84.81 100 LEU A C 1
ATOM 787 O O . LEU A 1 100 ? -5.874 1.958 9.164 1.00 84.81 100 LEU A O 1
ATOM 791 N N . LYS A 1 101 ? -4.663 0.253 9.993 1.00 80.62 101 LYS A N 1
ATOM 792 C CA . LYS A 1 101 ? -5.415 0.137 11.253 1.00 80.62 101 LYS A CA 1
ATOM 793 C C . LYS A 1 101 ? -4.745 0.965 12.347 1.00 80.62 101 LYS A C 1
ATOM 795 O O . LYS A 1 101 ? -3.538 0.852 12.529 1.00 80.62 101 LYS A O 1
ATOM 800 N N . LEU A 1 102 ? -5.523 1.754 13.083 1.00 78.31 102 LEU A N 1
ATOM 801 C CA . LEU A 1 102 ? -5.091 2.550 14.233 1.00 78.31 102 LEU A CA 1
ATOM 802 C C . LEU A 1 102 ? -5.986 2.241 15.433 1.00 78.31 102 LEU A C 1
ATOM 804 O O . LEU A 1 102 ? -7.205 2.369 15.354 1.00 78.31 102 LEU A O 1
ATOM 808 N N . VAL A 1 103 ? -5.374 1.877 16.557 1.00 73.88 103 VAL A N 1
ATOM 809 C CA . VAL A 1 103 ? -6.067 1.549 17.811 1.00 73.88 103 VAL A CA 1
ATOM 810 C C . VAL A 1 103 ? -5.813 2.641 18.842 1.00 73.88 103 VAL A C 1
ATOM 812 O O . VAL A 1 103 ? -4.660 3.020 19.053 1.00 73.88 103 VAL A O 1
ATOM 815 N N . GLN A 1 104 ? -6.861 3.088 19.541 1.00 72.06 104 GLN A N 1
ATOM 816 C CA . GLN A 1 104 ? -6.736 4.025 20.659 1.00 72.06 104 GLN A CA 1
ATOM 817 C C . GLN A 1 104 ? -7.609 3.626 21.864 1.00 72.06 104 GLN A C 1
ATOM 819 O O . GLN A 1 104 ? -8.784 3.292 21.718 1.00 72.06 104 GLN A O 1
ATOM 824 N N . CYS A 1 105 ? -7.030 3.696 23.071 1.00 58.34 105 CYS A N 1
ATOM 825 C CA . CYS A 1 105 ? -7.672 3.329 24.347 1.00 58.34 105 CYS A CA 1
ATOM 826 C C . CYS A 1 105 ? -8.404 4.497 25.044 1.00 58.34 105 CYS A C 1
ATOM 828 O O . CYS A 1 105 ? -8.495 4.519 26.265 1.00 58.34 105 CYS A O 1
ATOM 830 N N . GLN A 1 106 ? -8.861 5.517 24.314 1.00 58.94 106 GLN A N 1
ATOM 831 C CA . GLN A 1 106 ? -9.586 6.648 24.907 1.00 58.94 106 GLN A CA 1
ATOM 832 C C . GLN A 1 106 ? -10.897 6.880 24.166 1.00 58.94 106 GLN A C 1
ATOM 834 O O . GLN A 1 106 ? -10.894 7.132 22.958 1.00 58.94 106 GLN A O 1
ATOM 839 N N . PHE A 1 107 ? -12.008 6.826 24.902 1.00 50.59 107 PHE A N 1
ATOM 840 C CA . PHE A 1 107 ? -13.331 7.164 24.390 1.00 50.59 107 PHE A CA 1
ATOM 841 C C . PHE A 1 107 ? -13.325 8.603 23.837 1.00 50.59 107 PHE A C 1
ATOM 843 O O . PHE A 1 107 ? -12.756 9.505 24.451 1.00 50.59 107 PHE A O 1
ATOM 850 N N . ASN A 1 108 ? -13.936 8.812 22.667 1.00 56.38 108 ASN A N 1
ATOM 851 C CA . ASN A 1 108 ? -14.154 10.131 22.051 1.00 56.38 108 ASN A CA 1
ATOM 852 C C . ASN A 1 108 ? -12.911 10.894 21.524 1.00 56.38 108 ASN A C 1
ATOM 854 O O . ASN A 1 108 ? -12.940 12.112 21.362 1.00 56.38 108 ASN A O 1
ATOM 858 N N . SER A 1 109 ? -11.806 10.200 21.230 1.00 59.84 109 SER A N 1
ATOM 859 C CA . SER A 1 109 ? -10.564 10.836 20.744 1.00 59.84 109 SER A CA 1
ATOM 860 C C . SER A 1 109 ? -10.492 11.041 19.216 1.00 59.84 109 SER A C 1
ATOM 862 O O . SER A 1 109 ? -9.667 11.823 18.723 1.00 59.84 109 SER A O 1
ATOM 864 N N . PHE A 1 110 ? -11.397 10.413 18.459 1.00 66.56 110 PHE A N 1
ATOM 865 C CA . PHE A 1 110 ? -11.524 10.579 17.009 1.00 66.56 110 PHE A CA 1
ATOM 866 C C . PHE A 1 110 ? -12.582 11.633 16.663 1.00 66.56 110 PHE A C 1
ATOM 868 O O . PHE A 1 110 ? -13.740 11.323 16.401 1.00 66.56 110 PHE A O 1
ATOM 875 N N . THR A 1 111 ? -12.176 12.902 16.645 1.00 73.44 111 THR A N 1
ATOM 876 C CA . THR A 1 111 ? -13.001 13.975 16.073 1.00 73.44 111 THR A CA 1
ATOM 877 C C . THR A 1 111 ? -12.973 13.907 14.544 1.00 73.44 111 THR A C 1
ATOM 879 O O . THR A 1 111 ? -11.999 13.436 13.951 1.00 73.44 111 THR A O 1
ATOM 882 N N . ALA A 1 112 ? -13.996 14.453 13.879 1.00 75.12 112 ALA A N 1
ATOM 883 C CA . ALA A 1 112 ? -14.019 14.553 12.415 1.00 75.12 112 ALA A CA 1
ATOM 884 C C . ALA A 1 112 ? -12.773 15.268 11.848 1.00 75.12 112 ALA A C 1
ATOM 886 O O . ALA A 1 112 ? -12.284 14.917 10.775 1.00 75.12 112 ALA A O 1
ATOM 887 N N . ALA A 1 113 ? -12.225 16.241 12.585 1.00 76.19 113 ALA A N 1
ATOM 888 C CA . ALA A 1 113 ? -10.992 16.932 12.218 1.00 76.19 113 ALA A CA 1
ATOM 889 C C . ALA A 1 113 ? -9.769 15.998 12.259 1.00 76.19 113 ALA A C 1
ATOM 891 O O . ALA A 1 113 ? -9.005 15.954 11.296 1.00 76.19 113 ALA A O 1
ATOM 892 N N . ASN A 1 114 ? -9.615 15.207 13.326 1.00 80.44 114 ASN A N 1
ATOM 893 C CA . ASN A 1 114 ? -8.511 14.250 13.451 1.00 80.44 114 ASN A CA 1
ATOM 894 C C . ASN A 1 114 ? -8.588 13.165 12.367 1.00 80.44 114 ASN A C 1
ATOM 896 O O . ASN A 1 114 ? -7.573 12.824 11.766 1.00 80.44 114 ASN A O 1
ATOM 900 N N . LEU A 1 115 ? -9.791 12.662 12.078 1.00 81.06 115 LEU A N 1
ATOM 901 C CA . LEU A 1 115 ? -10.006 11.633 11.058 1.00 81.06 115 LEU A CA 1
ATOM 902 C C . LEU A 1 115 ? -9.631 12.119 9.652 1.00 81.06 115 LEU A C 1
ATOM 904 O O . LEU A 1 115 ? -8.959 11.394 8.924 1.00 81.06 115 LEU A O 1
ATOM 908 N N . ARG A 1 116 ? -9.970 13.368 9.298 1.00 82.81 116 ARG A N 1
ATOM 909 C CA . ARG A 1 116 ? -9.552 13.970 8.018 1.00 82.81 116 ARG A CA 1
ATOM 910 C C . ARG A 1 116 ? -8.035 14.030 7.875 1.00 82.81 116 ARG A C 1
ATOM 912 O O . ARG A 1 116 ? -7.508 13.706 6.815 1.00 82.81 116 ARG A O 1
ATOM 919 N N . VAL A 1 117 ? -7.329 14.425 8.935 1.00 85.00 117 VAL A N 1
ATOM 920 C CA . VAL A 1 117 ? -5.858 14.466 8.926 1.00 85.00 117 VAL A CA 1
ATOM 921 C C . VAL A 1 117 ? -5.280 13.060 8.751 1.00 85.00 117 VAL A C 1
ATOM 923 O O . VAL A 1 117 ? -4.366 12.867 7.953 1.00 85.00 117 VAL A O 1
ATOM 926 N N . LEU A 1 118 ? -5.832 12.063 9.445 1.00 84.19 118 LEU A N 1
ATOM 927 C CA . LEU A 1 118 ? -5.393 10.673 9.314 1.00 84.19 118 LEU A CA 1
ATOM 928 C C . LEU A 1 118 ? -5.637 10.111 7.906 1.00 84.19 118 LEU A C 1
ATOM 930 O O . LEU A 1 118 ? -4.766 9.419 7.383 1.00 84.19 118 LEU A O 1
ATOM 934 N N . GLN A 1 119 ? -6.756 10.457 7.265 1.00 85.00 119 GLN A N 1
ATOM 935 C CA . GLN A 1 119 ? -7.013 10.132 5.858 1.00 85.00 119 GLN A CA 1
ATOM 936 C C . GLN A 1 119 ? -5.952 10.731 4.928 1.00 85.00 119 GLN A C 1
ATOM 938 O O . GLN A 1 119 ? -5.364 10.007 4.129 1.00 85.00 119 GLN A O 1
ATOM 943 N N . GLN A 1 120 ? -5.627 12.018 5.081 1.00 86.94 120 GLN A N 1
ATOM 944 C CA . GLN A 1 120 ? -4.585 12.663 4.272 1.00 86.94 120 GLN A CA 1
ATOM 945 C C . GLN A 1 120 ? -3.204 12.023 4.469 1.00 86.94 120 GLN A C 1
ATOM 947 O O . GLN A 1 120 ? -2.410 11.934 3.532 1.00 86.94 120 GLN A O 1
ATOM 952 N N . ILE A 1 121 ? -2.895 11.577 5.689 1.00 86.75 121 ILE A N 1
ATOM 953 C CA . ILE A 1 121 ? -1.655 10.850 5.975 1.00 86.75 121 ILE A CA 1
ATOM 954 C C . ILE A 1 121 ? -1.671 9.486 5.275 1.00 86.75 121 ILE A C 1
ATOM 956 O O . ILE A 1 121 ? -0.690 9.136 4.619 1.00 86.75 121 ILE A O 1
ATOM 960 N N . ALA A 1 122 ? -2.777 8.743 5.365 1.00 84.69 122 ALA A N 1
ATOM 961 C CA . ALA A 1 122 ? -2.941 7.443 4.718 1.00 84.69 122 ALA A CA 1
ATOM 962 C C . ALA A 1 122 ? -2.758 7.530 3.190 1.00 84.69 122 ALA A C 1
ATOM 964 O O . ALA A 1 122 ? -2.011 6.739 2.614 1.00 84.69 122 ALA A O 1
ATOM 965 N N . GLU A 1 123 ? -3.339 8.540 2.539 1.00 84.44 123 GLU A N 1
ATOM 966 C CA . GLU A 1 123 ? -3.161 8.787 1.100 1.00 84.44 123 GLU A CA 1
ATOM 967 C C . GLU A 1 123 ? -1.692 9.034 0.727 1.00 84.44 123 GLU A C 1
ATOM 969 O O . GLU A 1 123 ? -1.176 8.452 -0.229 1.00 84.44 123 GLU A O 1
ATOM 974 N N . ARG A 1 124 ? -0.976 9.856 1.504 1.00 87.12 124 ARG A N 1
ATOM 975 C CA . ARG A 1 124 ? 0.451 10.134 1.264 1.00 87.12 124 ARG A CA 1
ATOM 976 C C . ARG A 1 124 ? 1.321 8.897 1.454 1.00 87.12 124 ARG A C 1
ATOM 978 O O . ARG A 1 124 ? 2.257 8.696 0.682 1.00 87.12 124 ARG A O 1
ATOM 985 N N . ILE A 1 125 ? 1.010 8.070 2.452 1.00 84.12 125 ILE A N 1
ATOM 986 C CA . ILE A 1 125 ? 1.678 6.780 2.654 1.00 84.12 125 ILE A CA 1
ATOM 987 C C . ILE A 1 125 ? 1.443 5.887 1.434 1.00 84.12 125 ILE A C 1
ATOM 989 O O . ILE A 1 125 ? 2.404 5.333 0.906 1.00 84.12 125 ILE A O 1
ATOM 993 N N . ALA A 1 126 ? 0.206 5.796 0.936 1.00 82.00 126 ALA A N 1
ATOM 994 C CA . ALA A 1 126 ? -0.113 4.993 -0.243 1.00 82.00 126 ALA A CA 1
ATOM 995 C C . ALA A 1 126 ? 0.676 5.442 -1.486 1.00 82.00 126 ALA A C 1
ATOM 997 O O . ALA A 1 126 ? 1.244 4.604 -2.183 1.00 82.00 126 ALA A O 1
ATOM 998 N N . ILE A 1 127 ? 0.783 6.753 -1.727 1.00 84.69 127 ILE A N 1
ATOM 999 C CA . ILE A 1 127 ? 1.585 7.316 -2.827 1.00 84.69 127 ILE A CA 1
ATOM 1000 C C . ILE A 1 127 ? 3.074 6.983 -2.659 1.00 84.69 127 ILE A C 1
ATOM 1002 O O . ILE A 1 127 ? 3.748 6.620 -3.621 1.00 84.69 127 ILE A O 1
ATOM 1006 N N . ALA A 1 128 ? 3.609 7.094 -1.442 1.00 82.81 128 ALA A N 1
ATOM 1007 C CA . ALA A 1 128 ? 5.008 6.773 -1.173 1.00 82.81 128 ALA A CA 1
ATOM 1008 C C . ALA A 1 128 ? 5.316 5.284 -1.413 1.00 82.81 128 ALA A C 1
ATOM 1010 O O . ALA A 1 128 ? 6.353 4.961 -1.994 1.00 82.81 128 ALA A O 1
ATOM 1011 N N . VAL A 1 129 ? 4.408 4.392 -1.007 1.00 78.50 129 VAL A N 1
ATOM 1012 C CA . VAL A 1 129 ? 4.512 2.945 -1.250 1.00 78.50 129 VAL A CA 1
ATOM 1013 C C . VAL A 1 129 ? 4.449 2.636 -2.748 1.00 78.50 129 VAL A C 1
ATOM 1015 O O . VAL A 1 129 ? 5.308 1.911 -3.247 1.00 78.50 129 VAL A O 1
ATOM 1018 N N . ASP A 1 130 ? 3.503 3.230 -3.481 1.00 79.25 130 ASP A N 1
ATOM 1019 C CA . ASP A 1 130 ? 3.381 3.083 -4.939 1.00 79.25 130 ASP A CA 1
ATOM 1020 C C . ASP A 1 130 ? 4.681 3.489 -5.656 1.00 79.25 130 ASP A C 1
ATOM 1022 O O . ASP A 1 130 ? 5.257 2.706 -6.416 1.00 79.25 130 ASP A O 1
ATOM 1026 N N . ASN A 1 131 ? 5.224 4.659 -5.304 1.00 83.94 131 ASN A N 1
ATOM 1027 C CA . ASN A 1 131 ? 6.487 5.161 -5.841 1.00 83.94 131 ASN A CA 1
ATOM 1028 C C . ASN A 1 131 ? 7.677 4.246 -5.517 1.00 83.94 131 ASN A C 1
ATOM 1030 O O . ASN A 1 131 ? 8.545 4.032 -6.366 1.00 83.94 131 ASN A O 1
ATOM 1034 N N . ALA A 1 132 ? 7.747 3.699 -4.301 1.00 80.12 132 ALA A N 1
ATOM 1035 C CA . ALA A 1 132 ? 8.815 2.782 -3.912 1.00 80.12 132 ALA A CA 1
ATOM 1036 C C . ALA A 1 132 ? 8.769 1.482 -4.734 1.00 80.12 132 ALA A C 1
ATOM 1038 O O . ALA A 1 132 ? 9.803 1.026 -5.234 1.00 80.12 132 ALA A O 1
ATOM 1039 N N . LEU A 1 133 ? 7.573 0.926 -4.937 1.00 77.38 133 LEU A N 1
ATOM 1040 C CA . LEU A 1 133 ? 7.363 -0.270 -5.755 1.00 77.38 133 LEU A CA 1
ATOM 1041 C C . LEU A 1 133 ? 7.682 -0.010 -7.233 1.00 77.38 133 LEU A C 1
ATOM 1043 O O . LEU A 1 133 ? 8.342 -0.834 -7.872 1.00 77.38 133 LEU A O 1
ATOM 1047 N N . ALA A 1 134 ? 7.292 1.150 -7.768 1.00 78.81 134 ALA A N 1
ATOM 1048 C CA . ALA A 1 134 ? 7.656 1.571 -9.118 1.00 78.81 134 ALA A CA 1
ATOM 1049 C C . ALA A 1 134 ? 9.181 1.699 -9.276 1.00 78.81 134 ALA A C 1
ATOM 1051 O O . ALA A 1 134 ? 9.751 1.173 -10.233 1.00 78.81 134 ALA A O 1
ATOM 1052 N N . CYS A 1 135 ? 9.872 2.310 -8.308 1.00 80.56 135 CYS A N 1
ATOM 1053 C CA . CYS A 1 135 ? 11.335 2.397 -8.294 1.00 80.56 135 CYS A CA 1
ATOM 1054 C C . CYS A 1 135 ? 12.006 1.016 -8.311 1.00 80.56 135 CYS A C 1
ATOM 1056 O O . CYS A 1 135 ? 12.978 0.817 -9.044 1.00 80.56 135 CYS A O 1
ATOM 1058 N N . GLN A 1 136 ? 11.494 0.049 -7.547 1.00 78.19 136 GLN A N 1
ATOM 1059 C CA . GLN A 1 136 ? 12.018 -1.319 -7.543 1.00 78.19 136 GLN A CA 1
ATOM 1060 C C . GLN A 1 136 ? 11.825 -2.011 -8.900 1.00 78.19 136 GLN A C 1
ATOM 1062 O O . GLN A 1 136 ? 12.751 -2.650 -9.404 1.00 78.19 136 GLN A O 1
ATOM 1067 N N . GLN A 1 137 ? 10.657 -1.847 -9.523 1.00 82.94 137 GLN A N 1
ATOM 1068 C CA . GLN A 1 137 ? 10.382 -2.383 -10.859 1.00 82.94 137 GLN A CA 1
ATOM 1069 C C . GLN A 1 137 ? 11.302 -1.759 -11.910 1.00 82.94 137 GLN A C 1
ATOM 1071 O O . GLN A 1 137 ? 11.932 -2.487 -12.676 1.00 82.94 137 GLN A O 1
ATOM 1076 N N . ILE A 1 138 ? 11.448 -0.431 -11.903 1.00 82.50 138 ILE A N 1
ATOM 1077 C CA . ILE A 1 138 ? 12.357 0.300 -12.797 1.00 82.50 138 ILE A CA 1
ATOM 1078 C C . ILE A 1 138 ? 13.796 -0.184 -12.610 1.00 82.50 138 ILE A C 1
ATOM 1080 O O . ILE A 1 138 ? 14.505 -0.383 -13.596 1.00 82.50 138 ILE A O 1
ATOM 1084 N N . LYS A 1 139 ? 14.236 -0.414 -11.367 1.00 81.81 139 LYS A N 1
ATOM 1085 C CA . LYS A 1 139 ? 15.571 -0.949 -11.083 1.00 81.81 139 LYS A CA 1
ATOM 1086 C C . LYS A 1 139 ? 15.761 -2.339 -11.696 1.00 81.81 139 LYS A C 1
ATOM 1088 O O . LYS A 1 139 ? 16.741 -2.541 -12.405 1.00 81.81 139 LYS A O 1
ATOM 1093 N N . SER A 1 140 ? 14.807 -3.249 -11.505 1.00 83.19 140 SER A N 1
ATOM 1094 C CA . SER A 1 140 ? 14.867 -4.597 -12.089 1.00 83.19 140 SER A CA 1
ATOM 1095 C C . SER A 1 140 ? 14.853 -4.575 -13.624 1.00 83.19 140 SER A C 1
ATOM 1097 O O . SER A 1 140 ? 15.630 -5.278 -14.266 1.00 83.19 140 SER A O 1
ATOM 1099 N N . LEU A 1 141 ? 14.018 -3.728 -14.232 1.00 83.62 141 LEU A N 1
ATOM 1100 C CA . LEU A 1 141 ? 13.989 -3.516 -15.684 1.00 83.62 141 LEU A CA 1
ATOM 1101 C C . LEU A 1 141 ? 15.320 -2.965 -16.199 1.00 83.62 141 LEU A C 1
ATOM 1103 O O . LEU A 1 141 ? 15.819 -3.426 -17.222 1.00 83.62 141 LEU A O 1
ATOM 1107 N N . LYS A 1 142 ? 15.916 -2.012 -15.479 1.00 80.44 142 LYS A N 1
ATOM 1108 C CA . LYS A 1 142 ? 17.227 -1.451 -15.812 1.00 80.44 142 LYS A CA 1
ATOM 1109 C C . LYS A 1 142 ? 18.330 -2.508 -15.738 1.00 80.44 142 LYS A C 1
ATOM 1111 O O . LYS A 1 142 ? 19.185 -2.533 -16.616 1.00 80.44 142 LYS A O 1
ATOM 1116 N N . GLU A 1 143 ? 18.315 -3.369 -14.724 1.00 84.44 143 GLU A N 1
ATOM 1117 C CA . GLU A 1 143 ? 19.266 -4.481 -14.583 1.00 84.44 143 GLU A CA 1
ATOM 1118 C C . GLU A 1 143 ? 19.114 -5.495 -15.723 1.00 84.44 143 GLU A C 1
ATOM 1120 O O . GLU A 1 143 ? 20.107 -5.865 -16.343 1.00 84.44 143 GLU A O 1
ATOM 1125 N N . LYS A 1 144 ? 17.877 -5.868 -16.075 1.00 82.88 144 LYS A N 1
ATOM 1126 C CA . LYS A 1 144 ? 17.604 -6.741 -17.226 1.00 82.88 144 LYS A CA 1
ATOM 1127 C C . LYS A 1 144 ? 18.047 -6.117 -18.542 1.00 82.88 144 LYS A C 1
ATOM 1129 O O . LYS A 1 144 ? 18.697 -6.780 -19.334 1.00 82.88 144 LYS A O 1
ATOM 1134 N N . LEU A 1 145 ? 17.735 -4.843 -18.773 1.00 82.56 145 LEU A N 1
ATOM 1135 C CA . LEU A 1 145 ? 18.177 -4.140 -19.975 1.00 82.56 145 LEU A CA 1
ATOM 1136 C C . LEU A 1 145 ? 19.707 -4.112 -20.066 1.00 82.56 145 LEU A C 1
ATOM 1138 O O . LEU A 1 145 ? 20.254 -4.337 -21.139 1.00 82.56 145 LEU A O 1
ATOM 1142 N N . LEU A 1 146 ? 20.395 -3.869 -18.948 1.00 80.50 146 LEU A N 1
ATOM 1143 C CA . LEU A 1 146 ? 21.854 -3.899 -18.906 1.00 80.50 146 LEU A CA 1
ATOM 1144 C C . LEU A 1 146 ? 22.401 -5.290 -19.244 1.00 80.50 146 LEU A C 1
ATOM 1146 O O . LEU A 1 146 ? 23.350 -5.383 -20.014 1.00 80.50 146 LEU A O 1
ATOM 1150 N N . TYR A 1 147 ? 21.791 -6.345 -18.705 1.00 81.50 147 TYR A N 1
ATOM 1151 C CA . TYR A 1 147 ? 22.149 -7.723 -19.028 1.00 81.50 147 TYR A CA 1
ATOM 1152 C C . TYR A 1 147 ? 21.998 -8.007 -20.528 1.00 81.50 147 TYR A C 1
ATOM 1154 O O . TYR A 1 147 ? 22.940 -8.469 -21.155 1.00 81.50 147 TYR A O 1
ATOM 1162 N N . ILE A 1 148 ? 20.872 -7.622 -21.135 1.00 83.50 148 ILE A N 1
ATOM 1163 C CA . ILE A 1 148 ? 20.632 -7.806 -22.577 1.00 83.50 148 ILE A CA 1
ATOM 1164 C C . ILE A 1 148 ? 21.653 -7.033 -23.419 1.00 83.50 148 ILE A C 1
ATOM 1166 O O . ILE A 1 148 ? 22.133 -7.532 -24.429 1.00 83.50 148 ILE A O 1
ATOM 1170 N N . LEU A 1 149 ? 21.999 -5.809 -23.020 1.00 81.31 149 LEU A N 1
ATOM 1171 C CA . LEU A 1 149 ? 22.984 -4.998 -23.739 1.00 81.31 149 LEU A CA 1
ATOM 1172 C C . LEU A 1 149 ? 24.405 -5.560 -23.632 1.00 81.31 149 LEU A C 1
ATOM 1174 O O . LEU A 1 149 ? 25.208 -5.335 -24.537 1.00 81.31 149 LEU A O 1
ATOM 1178 N N . LEU A 1 150 ? 24.717 -6.255 -22.538 1.00 78.12 150 LEU A N 1
ATOM 1179 C CA . LEU A 1 150 ? 26.013 -6.886 -22.330 1.00 78.12 150 LEU A CA 1
ATOM 1180 C C . LEU A 1 150 ? 26.115 -8.219 -23.073 1.00 78.12 150 LEU A C 1
ATOM 1182 O O . LEU A 1 150 ? 27.047 -8.413 -23.845 1.00 78.12 150 LEU A O 1
ATOM 1186 N N . GLU A 1 151 ? 25.149 -9.104 -22.848 1.00 84.12 151 GLU A N 1
ATOM 1187 C CA . GLU A 1 151 ? 25.164 -10.475 -23.359 1.00 84.12 151 GLU A CA 1
ATOM 1188 C C . GLU A 1 151 ? 24.651 -10.573 -24.801 1.00 84.12 151 GLU A C 1
ATOM 1190 O O . GLU A 1 151 ? 24.907 -11.567 -25.464 1.00 84.12 151 GLU A O 1
ATOM 1195 N N . GLN A 1 152 ? 23.941 -9.552 -25.306 1.00 84.81 152 GLN A N 1
ATOM 1196 C CA . GLN A 1 152 ? 23.288 -9.549 -26.628 1.00 84.81 152 GLN A CA 1
ATOM 1197 C C . GLN A 1 152 ? 22.311 -10.725 -26.817 1.00 84.81 152 GLN A C 1
ATOM 1199 O O . GLN A 1 152 ? 21.989 -11.119 -27.935 1.00 84.81 152 GLN A O 1
ATOM 1204 N N . GLU A 1 153 ? 21.797 -11.272 -25.715 1.00 87.00 153 GLU A N 1
ATOM 1205 C CA . GLU A 1 153 ? 20.845 -12.378 -25.689 1.00 87.00 153 GLU A CA 1
ATOM 1206 C C . GLU A 1 153 ? 19.818 -12.167 -24.569 1.00 87.00 153 GLU A C 1
ATOM 1208 O O . GLU A 1 153 ? 20.074 -11.482 -23.575 1.00 87.00 153 GLU A O 1
ATOM 1213 N N . PHE A 1 154 ? 18.624 -12.745 -24.717 1.00 86.06 154 PHE A N 1
ATOM 1214 C CA . PHE A 1 154 ? 17.610 -12.731 -23.662 1.00 86.06 154 PHE A CA 1
ATOM 1215 C C . PHE A 1 154 ? 16.696 -13.957 -23.709 1.00 86.06 154 PHE A C 1
ATOM 1217 O O . PHE A 1 154 ? 16.523 -14.586 -24.752 1.00 86.06 154 PHE A O 1
ATOM 1224 N N . GLU A 1 155 ? 16.062 -14.276 -22.582 1.00 85.56 155 GLU A N 1
ATOM 1225 C CA . GLU A 1 155 ? 15.036 -15.318 -22.504 1.00 85.56 155 GLU A CA 1
ATOM 1226 C C . GLU A 1 155 ? 13.636 -14.730 -22.709 1.00 85.56 155 GLU A C 1
ATOM 1228 O O . GLU A 1 155 ? 13.265 -13.704 -22.126 1.00 85.56 155 GLU A O 1
ATOM 1233 N N . ARG A 1 156 ? 12.810 -15.404 -23.515 1.00 80.31 156 ARG A N 1
ATOM 1234 C CA . ARG A 1 156 ? 11.390 -15.052 -23.640 1.00 80.31 156 ARG A CA 1
ATOM 1235 C C . ARG A 1 156 ? 10.681 -15.294 -22.304 1.00 80.31 156 ARG A C 1
ATOM 1237 O O . ARG A 1 156 ? 10.883 -16.325 -21.676 1.00 80.31 156 ARG A O 1
ATOM 1244 N N . VAL A 1 157 ? 9.784 -14.388 -21.905 1.00 78.50 157 VAL A N 1
ATOM 1245 C CA . VAL A 1 157 ? 8.985 -14.549 -20.676 1.00 78.50 157 VAL A CA 1
ATOM 1246 C C . VAL A 1 157 ? 8.251 -15.898 -20.691 1.00 78.50 157 VAL A C 1
ATOM 1248 O O . VAL A 1 157 ? 7.450 -16.150 -21.592 1.00 78.50 157 VAL A O 1
ATOM 1251 N N . GLY A 1 158 ? 8.541 -16.750 -19.702 1.00 78.44 158 GLY A N 1
ATOM 1252 C CA . GLY A 1 158 ? 7.953 -18.088 -19.561 1.00 78.44 158 GLY A CA 1
ATOM 1253 C C . GLY A 1 158 ? 8.595 -19.187 -20.419 1.00 78.44 158 GLY A C 1
ATOM 1254 O O . GLY A 1 158 ? 8.033 -20.275 -20.508 1.00 78.44 158 GLY A O 1
ATOM 1255 N N . GLY A 1 159 ? 9.736 -18.930 -21.062 1.00 79.56 159 GLY A N 1
ATOM 1256 C CA . GLY A 1 159 ? 10.509 -19.934 -21.794 1.00 79.56 159 GLY A CA 1
ATOM 1257 C C . GLY A 1 159 ? 11.974 -19.948 -21.365 1.00 79.56 159 GLY A C 1
ATOM 1258 O O . GLY A 1 159 ? 12.485 -18.954 -20.872 1.00 79.56 159 GLY A O 1
ATOM 1259 N N . ASN A 1 160 ? 12.661 -21.065 -21.611 1.00 82.50 160 ASN A N 1
ATOM 1260 C CA . ASN A 1 160 ? 14.044 -21.285 -21.158 1.00 82.50 160 ASN A CA 1
ATOM 1261 C C . ASN A 1 160 ? 15.048 -21.241 -22.325 1.00 82.50 160 ASN A C 1
ATOM 1263 O O . ASN A 1 160 ? 16.100 -21.874 -22.282 1.00 82.50 160 ASN A O 1
ATOM 1267 N N . ARG A 1 161 ? 14.673 -20.594 -23.436 1.00 87.12 161 ARG A N 1
ATOM 1268 C CA . ARG A 1 161 ? 15.499 -20.505 -24.645 1.00 87.12 161 ARG A CA 1
ATOM 1269 C C . ARG A 1 161 ? 16.041 -19.090 -24.786 1.00 87.12 161 ARG A C 1
ATOM 1271 O O . ARG A 1 161 ? 15.251 -18.152 -24.895 1.00 87.12 161 ARG A O 1
ATOM 1278 N N . LEU A 1 162 ? 17.365 -18.985 -24.857 1.00 87.00 162 LEU A N 1
ATOM 1279 C CA . LEU A 1 162 ? 18.076 -17.754 -25.184 1.00 87.00 162 LEU A CA 1
ATOM 1280 C C . LEU A 1 162 ? 17.851 -17.376 -26.655 1.00 87.00 162 LEU A C 1
ATOM 1282 O O . LEU A 1 162 ? 17.864 -18.230 -27.550 1.00 87.00 162 LEU A O 1
ATOM 1286 N N . ILE A 1 163 ? 17.591 -16.093 -26.887 1.00 88.00 163 ILE A N 1
ATOM 1287 C CA . ILE A 1 163 ? 17.344 -15.491 -28.196 1.00 88.00 163 ILE A CA 1
ATOM 1288 C C . ILE A 1 163 ? 18.394 -14.393 -28.407 1.00 88.00 163 ILE A C 1
ATOM 1290 O O . ILE A 1 163 ? 18.392 -13.430 -27.635 1.00 88.00 163 ILE A O 1
ATOM 1294 N N . PRO A 1 164 ? 19.255 -14.497 -29.436 1.00 88.31 164 PRO A N 1
ATOM 1295 C CA . PRO A 1 164 ? 20.228 -13.458 -29.747 1.00 88.31 164 PRO A CA 1
ATOM 1296 C C . PRO A 1 164 ? 19.556 -12.217 -30.335 1.00 88.31 164 PRO A C 1
ATOM 1298 O O . PRO A 1 164 ? 18.578 -12.310 -31.084 1.00 88.31 164 PRO A O 1
ATOM 1301 N N . VAL A 1 165 ? 20.094 -11.048 -30.001 1.00 82.75 165 VAL A N 1
ATOM 1302 C CA . VAL A 1 165 ? 19.586 -9.732 -30.396 1.00 82.75 165 VAL A CA 1
ATOM 1303 C C . VAL A 1 165 ? 20.733 -8.780 -30.724 1.00 82.75 165 VAL A C 1
ATOM 1305 O O . VAL A 1 165 ? 21.719 -8.736 -30.008 1.00 82.75 165 VAL A O 1
ATOM 1308 N N . ASP A 1 166 ? 20.585 -7.981 -31.785 1.00 84.12 166 ASP A N 1
ATOM 1309 C CA . ASP A 1 166 ? 21.452 -6.822 -32.058 1.00 84.12 166 ASP A CA 1
ATOM 1310 C C . ASP A 1 166 ? 20.762 -5.569 -31.506 1.00 84.12 166 ASP A C 1
ATOM 1312 O O . ASP A 1 166 ? 19.757 -5.104 -32.059 1.00 84.12 166 ASP A O 1
ATOM 1316 N N . VAL A 1 167 ? 21.252 -5.051 -30.377 1.00 76.62 167 VAL A N 1
ATOM 1317 C CA . VAL A 1 167 ? 20.621 -3.922 -29.680 1.00 76.62 167 VAL A CA 1
ATOM 1318 C C . VAL A 1 167 ? 21.436 -2.644 -29.848 1.00 76.62 167 VAL A C 1
ATOM 1320 O O . VAL A 1 167 ? 22.562 -2.524 -29.367 1.00 76.62 167 VAL A O 1
ATOM 1323 N N . ARG A 1 168 ? 20.811 -1.621 -30.440 1.00 78.06 168 ARG A N 1
ATOM 1324 C CA . ARG A 1 168 ? 21.353 -0.256 -30.509 1.00 78.06 168 ARG A CA 1
ATOM 1325 C C . ARG A 1 168 ? 20.595 0.657 -29.557 1.00 78.06 168 ARG A C 1
ATOM 1327 O O . ARG A 1 168 ? 19.397 0.874 -29.723 1.00 78.06 168 ARG A O 1
ATOM 1334 N N . LEU A 1 169 ? 21.296 1.220 -28.576 1.00 69.12 169 LEU A N 1
ATOM 1335 C CA . LEU A 1 169 ? 20.713 2.190 -27.655 1.00 69.12 169 LEU A CA 1
ATOM 1336 C C . LEU A 1 169 ? 20.896 3.617 -28.180 1.00 69.12 169 LEU A C 1
ATOM 1338 O O . LEU A 1 169 ? 22.019 4.076 -28.379 1.00 69.12 169 LEU A O 1
ATOM 1342 N N . ILE A 1 170 ? 19.790 4.346 -28.297 1.00 75.06 170 ILE A N 1
ATOM 1343 C CA . ILE A 1 170 ? 19.782 5.794 -28.509 1.00 75.06 170 ILE A CA 1
ATOM 1344 C C . ILE A 1 170 ? 19.264 6.437 -27.220 1.00 75.06 170 ILE A C 1
ATOM 1346 O O . ILE A 1 170 ? 18.174 6.106 -26.757 1.00 75.06 170 ILE A O 1
ATOM 1350 N N . ALA A 1 171 ? 20.046 7.334 -26.619 1.00 65.69 171 ALA A N 1
ATOM 1351 C CA . ALA A 1 171 ? 19.673 8.033 -25.392 1.00 65.69 171 ALA A CA 1
ATOM 1352 C C . ALA A 1 171 ? 19.685 9.548 -25.611 1.00 65.69 171 ALA A C 1
ATOM 1354 O O . ALA A 1 171 ? 20.676 10.103 -26.081 1.00 65.69 171 ALA A O 1
ATOM 1355 N N . ALA A 1 172 ? 18.600 10.215 -25.220 1.00 72.81 172 ALA A N 1
ATOM 1356 C CA . ALA A 1 172 ? 18.506 11.669 -25.184 1.00 72.81 172 ALA A CA 1
ATOM 1357 C C . ALA A 1 172 ? 18.659 12.159 -23.739 1.00 72.81 172 ALA A C 1
ATOM 1359 O O . ALA A 1 172 ? 18.080 11.597 -22.810 1.00 72.81 172 ALA A O 1
ATOM 1360 N N . THR A 1 173 ? 19.450 13.208 -23.535 1.00 71.38 173 THR A N 1
ATOM 1361 C CA . THR A 1 173 ? 19.687 13.805 -22.217 1.00 71.38 173 THR A CA 1
ATOM 1362 C C . THR A 1 173 ? 19.728 15.317 -22.349 1.00 71.38 173 THR A C 1
ATOM 1364 O O . THR A 1 173 ? 20.272 15.852 -23.308 1.00 71.38 173 THR A O 1
ATOM 1367 N N . ASN A 1 174 ? 19.187 16.012 -21.351 1.00 76.81 174 ASN A N 1
ATOM 1368 C CA . ASN A 1 174 ? 19.240 17.472 -21.247 1.00 76.81 174 ASN A CA 1
ATOM 1369 C C . ASN A 1 174 ? 20.615 18.001 -20.791 1.00 76.81 174 ASN A C 1
ATOM 1371 O O . ASN A 1 174 ? 20.762 19.183 -20.495 1.00 76.81 174 ASN A O 1
ATOM 1375 N N . ARG A 1 175 ? 21.612 17.121 -20.678 1.00 73.50 175 ARG A N 1
ATOM 1376 C CA . ARG A 1 175 ? 22.993 17.443 -20.313 1.00 73.50 175 ARG A CA 1
ATOM 1377 C C . ARG A 1 175 ? 23.894 17.203 -21.511 1.00 73.50 175 ARG A C 1
ATOM 1379 O O . ARG A 1 175 ? 23.803 16.134 -22.110 1.00 73.50 175 ARG A O 1
ATOM 1386 N N . ASP A 1 176 ? 24.804 18.134 -21.784 1.00 78.62 176 ASP A N 1
ATOM 1387 C CA . ASP A 1 176 ? 25.814 17.949 -22.823 1.00 78.62 176 ASP A CA 1
ATOM 1388 C C . ASP A 1 176 ? 26.783 16.825 -22.422 1.00 78.62 176 ASP A C 1
ATOM 1390 O O . ASP A 1 176 ? 27.632 16.962 -21.534 1.00 78.62 176 ASP A O 1
ATOM 1394 N N . LEU A 1 177 ? 26.612 15.668 -23.061 1.00 71.81 177 LEU A N 1
ATOM 1395 C CA . LEU A 1 177 ? 27.455 14.500 -22.834 1.00 71.81 177 LEU A CA 1
ATOM 1396 C C . LEU A 1 177 ? 28.889 14.734 -23.298 1.00 71.81 177 LEU A C 1
ATOM 1398 O O . LEU A 1 177 ? 29.809 14.219 -22.666 1.00 71.81 177 LEU A O 1
ATOM 1402 N N . ARG A 1 178 ? 29.093 15.513 -24.367 1.00 73.00 178 ARG A N 1
ATOM 1403 C CA . ARG A 1 178 ? 30.425 15.768 -24.928 1.00 73.00 178 ARG A CA 1
ATOM 1404 C C . ARG A 1 178 ? 31.260 16.552 -23.929 1.00 73.00 178 ARG A C 1
ATOM 1406 O O . ARG A 1 178 ? 32.390 16.160 -23.650 1.00 73.00 178 ARG A O 1
ATOM 1413 N N . GLN A 1 179 ? 30.667 17.583 -23.326 1.00 82.12 179 GLN A N 1
ATOM 1414 C CA . GLN A 1 179 ? 31.325 18.377 -22.292 1.00 82.12 179 GLN A CA 1
ATOM 1415 C C . GLN A 1 179 ? 31.687 17.523 -21.070 1.00 82.12 179 GLN A C 1
ATOM 1417 O O . GLN A 1 179 ? 32.832 17.510 -20.634 1.00 82.12 179 GLN A O 1
ATOM 1422 N N . LYS A 1 180 ? 30.756 16.703 -20.569 1.00 77.06 180 LYS A N 1
ATOM 1423 C CA . LYS A 1 180 ? 31.030 15.838 -19.409 1.00 77.06 180 LYS A CA 1
ATOM 1424 C C . LYS A 1 180 ? 32.105 14.779 -19.660 1.00 77.06 180 LYS A C 1
ATOM 1426 O O . LYS A 1 180 ? 32.816 14.406 -18.724 1.00 77.06 180 LYS A O 1
ATOM 1431 N N . VAL A 1 181 ? 32.197 14.257 -20.885 1.00 77.50 181 VAL A N 1
ATOM 1432 C CA . VAL A 1 181 ? 33.263 13.326 -21.289 1.00 77.50 181 VAL A CA 1
ATOM 1433 C C . VAL A 1 181 ? 34.608 14.048 -21.323 1.00 77.50 181 VAL A C 1
ATOM 1435 O O . VAL A 1 181 ? 35.574 13.526 -20.766 1.00 77.50 181 VAL A O 1
ATOM 1438 N N . ALA A 1 182 ? 34.662 15.252 -21.902 1.00 76.12 182 ALA A N 1
ATOM 1439 C CA . ALA A 1 182 ? 35.868 16.079 -21.912 1.00 76.12 182 ALA A CA 1
ATOM 1440 C C . ALA A 1 182 ? 36.353 16.397 -20.485 1.00 76.12 182 ALA A C 1
ATOM 1442 O O . ALA A 1 182 ? 37.532 16.225 -20.180 1.00 76.12 182 ALA A O 1
ATOM 1443 N N . ASP A 1 183 ? 35.425 16.725 -19.584 1.00 84.50 183 ASP A N 1
ATOM 1444 C CA . ASP A 1 183 ? 35.709 17.045 -18.181 1.00 84.50 183 ASP A CA 1
ATOM 1445 C C . ASP A 1 183 ? 36.041 15.806 -17.324 1.00 84.50 183 ASP A C 1
ATOM 1447 O O . ASP A 1 183 ? 36.271 15.926 -16.121 1.00 84.50 183 ASP A O 1
ATOM 1451 N N . ARG A 1 184 ? 36.022 14.591 -17.899 1.00 75.81 184 ARG A N 1
ATOM 1452 C CA . ARG A 1 184 ? 36.169 13.299 -17.190 1.00 75.81 184 ARG A CA 1
ATOM 1453 C C . ARG A 1 184 ? 35.187 13.101 -16.024 1.00 75.81 184 ARG A C 1
ATOM 1455 O O . ARG A 1 184 ? 35.382 12.234 -15.174 1.00 75.81 184 ARG A O 1
ATOM 1462 N N . THR A 1 185 ? 34.107 13.877 -15.987 1.00 77.69 185 THR A N 1
ATOM 1463 C CA . THR A 1 185 ? 33.042 13.778 -14.977 1.00 77.69 185 THR A CA 1
ATOM 1464 C C . THR A 1 185 ? 31.891 12.891 -15.443 1.00 77.69 185 THR A C 1
ATOM 1466 O O . THR A 1 185 ? 31.025 12.512 -14.647 1.00 77.69 185 THR A O 1
ATOM 1469 N N . PHE A 1 186 ? 31.867 12.531 -16.727 1.00 68.88 186 PHE A N 1
ATOM 1470 C CA . PHE A 1 186 ? 30.933 11.554 -17.254 1.00 68.88 186 PHE A CA 1
ATOM 1471 C C . PHE A 1 186 ? 31.260 10.161 -16.715 1.00 68.88 186 PHE A C 1
ATOM 1473 O O . PHE A 1 186 ? 32.197 9.500 -17.154 1.00 68.88 186 PHE A O 1
ATOM 1480 N N . ARG A 1 187 ? 30.434 9.689 -15.782 1.00 62.88 187 ARG A N 1
ATOM 1481 C CA . ARG A 1 187 ? 30.330 8.264 -15.480 1.00 62.88 187 ARG A CA 1
ATOM 1482 C C . ARG A 1 187 ? 29.206 7.695 -16.323 1.00 62.88 187 ARG A C 1
ATOM 1484 O O . ARG A 1 187 ? 28.039 8.014 -16.082 1.00 62.88 187 ARG A O 1
ATOM 1491 N N . ALA A 1 188 ? 29.553 6.857 -17.295 1.00 59.94 18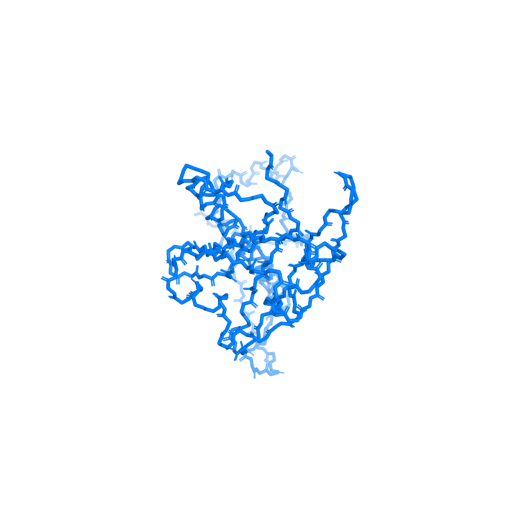8 ALA A N 1
ATOM 1492 C CA . ALA A 1 188 ? 28.557 6.005 -17.918 1.00 59.94 188 ALA A CA 1
ATOM 1493 C C . ALA A 1 188 ? 27.876 5.197 -16.796 1.00 59.94 188 ALA A C 1
ATOM 1495 O O . ALA A 1 188 ? 28.571 4.663 -15.927 1.00 59.94 188 ALA A O 1
ATOM 1496 N N . PRO A 1 189 ? 26.535 5.106 -16.763 1.00 56.00 189 PRO A N 1
ATOM 1497 C CA . PRO A 1 189 ? 25.853 4.335 -15.728 1.00 56.00 189 PRO A CA 1
ATOM 1498 C C . PRO A 1 189 ? 26.195 2.838 -15.795 1.00 56.00 189 PRO A C 1
ATOM 1500 O O . PRO A 1 189 ? 25.802 2.082 -14.911 1.00 56.00 189 PRO A O 1
ATOM 1503 N N . TRP A 1 190 ? 26.860 2.416 -16.871 1.00 57.53 190 TRP A N 1
ATOM 1504 C CA . TRP A 1 190 ? 27.223 1.056 -17.219 1.00 57.53 190 TRP A CA 1
ATOM 1505 C C . TRP A 1 190 ? 28.736 1.114 -17.388 1.00 57.53 190 TRP A C 1
ATOM 1507 O O . TRP A 1 190 ? 29.200 1.799 -18.297 1.00 57.53 190 TRP A O 1
ATOM 1517 N N . GLY A 1 191 ? 29.505 0.495 -16.491 1.00 48.12 191 GLY A N 1
ATOM 1518 C CA . GLY A 1 191 ? 30.977 0.560 -16.448 1.00 48.12 191 GLY A CA 1
ATOM 1519 C C . GLY A 1 191 ? 31.696 -0.074 -17.647 1.00 48.12 191 GLY A C 1
ATOM 1520 O O . GLY A 1 191 ? 32.802 -0.580 -17.503 1.00 48.12 191 GLY A O 1
ATOM 1521 N N . LEU A 1 192 ? 31.063 -0.081 -18.816 1.00 42.34 192 LEU A N 1
ATOM 1522 C CA . LEU A 1 192 ? 31.587 -0.602 -20.055 1.00 42.34 192 LEU A CA 1
ATOM 1523 C C . LEU A 1 192 ? 32.573 0.390 -20.655 1.00 42.34 192 LEU A C 1
ATOM 1525 O O . LEU A 1 192 ? 32.279 1.575 -20.838 1.00 42.34 192 LEU A O 1
ATOM 1529 N N . ALA A 1 193 ? 33.726 -0.147 -21.042 1.00 39.88 193 ALA A N 1
ATOM 1530 C CA . ALA A 1 193 ? 34.530 0.375 -22.129 1.00 39.88 193 ALA A CA 1
ATOM 1531 C C . ALA A 1 193 ? 33.679 0.351 -23.414 1.00 39.88 193 ALA A C 1
ATOM 1533 O O . ALA A 1 193 ? 33.804 -0.530 -24.258 1.00 39.88 193 ALA A O 1
ATOM 1534 N N . CYS A 1 194 ? 32.746 1.295 -23.535 1.00 39.91 194 CYS A N 1
ATOM 1535 C CA . CYS A 1 194 ? 31.943 1.505 -24.728 1.00 39.91 194 CYS A CA 1
ATOM 1536 C C . CYS A 1 194 ? 32.879 1.974 -25.844 1.00 39.91 194 CYS A C 1
ATOM 1538 O O . CYS A 1 194 ? 33.150 3.166 -25.975 1.00 39.91 194 CYS A O 1
ATOM 1540 N N . GLN A 1 195 ? 33.386 1.044 -26.654 1.00 39.06 195 GLN A N 1
ATOM 1541 C CA . GLN A 1 195 ? 34.284 1.376 -27.759 1.00 39.06 195 GLN A CA 1
ATOM 1542 C C . GLN A 1 195 ? 33.602 2.137 -28.902 1.00 39.06 195 GLN A C 1
ATOM 1544 O O . GLN A 1 195 ? 34.306 2.616 -29.781 1.00 39.06 195 GLN A O 1
ATOM 1549 N N . ARG A 1 196 ? 32.274 2.322 -28.902 1.00 42.00 196 ARG A N 1
ATOM 1550 C CA . ARG A 1 196 ? 31.590 3.201 -29.865 1.00 42.00 196 ARG A CA 1
ATOM 1551 C C . ARG A 1 196 ? 30.208 3.627 -29.370 1.00 42.00 196 ARG A C 1
ATOM 1553 O O . ARG A 1 196 ? 29.200 3.008 -29.684 1.00 42.00 196 ARG A O 1
ATOM 1560 N N . ILE A 1 197 ? 30.152 4.734 -28.629 1.00 43.50 197 ILE A N 1
ATOM 1561 C CA . ILE A 1 197 ? 28.938 5.561 -28.597 1.00 43.50 197 ILE A CA 1
ATOM 1562 C C . ILE A 1 197 ? 29.015 6.454 -29.835 1.00 43.50 197 ILE A C 1
ATOM 1564 O O . ILE A 1 197 ? 29.654 7.504 -29.820 1.00 43.50 197 ILE A O 1
ATOM 1568 N N . SER A 1 198 ? 28.411 6.014 -30.936 1.00 42.41 198 SER A N 1
ATOM 1569 C CA . SER A 1 198 ? 28.191 6.877 -32.095 1.00 42.41 198 SER A CA 1
ATOM 1570 C C . SER A 1 198 ? 27.017 7.796 -31.770 1.00 42.41 198 SER A C 1
ATOM 1572 O O . SER A 1 198 ? 25.859 7.417 -31.922 1.00 42.41 198 SER A O 1
ATOM 1574 N N . ALA A 1 199 ? 27.313 8.990 -31.254 1.00 40.38 199 ALA A N 1
ATOM 1575 C CA . ALA A 1 199 ? 26.317 10.041 -31.102 1.00 40.38 199 ALA A CA 1
ATOM 1576 C C . ALA A 1 199 ? 25.928 10.552 -32.497 1.00 40.38 199 ALA A C 1
ATOM 1578 O O . ALA A 1 199 ? 26.578 11.444 -33.038 1.00 40.38 199 ALA A O 1
ATOM 1579 N N . HIS A 1 200 ? 24.898 9.955 -33.089 1.00 42.59 200 HIS A N 1
ATOM 1580 C CA . HIS A 1 200 ? 24.217 10.529 -34.242 1.00 42.59 200 HIS A CA 1
ATOM 1581 C C . HIS A 1 200 ? 23.182 11.529 -33.714 1.00 42.59 200 HIS A C 1
ATOM 1583 O O . HIS A 1 200 ? 22.183 11.126 -33.118 1.00 42.59 200 HIS A O 1
ATOM 1589 N N . LEU A 1 201 ? 23.499 12.820 -33.850 1.00 36.91 201 LEU A N 1
ATOM 1590 C CA . LEU A 1 201 ? 22.510 13.901 -33.877 1.00 36.91 201 LEU A CA 1
ATOM 1591 C C . LEU A 1 201 ? 22.072 14.097 -35.326 1.00 36.91 201 LEU A C 1
ATOM 1593 O O . LEU A 1 201 ? 22.974 14.034 -36.195 1.00 36.91 201 LEU A O 1
#

Secondary structure (DSSP, 8-state):
-------EEEEE-SS-SEEEEEEEEEEETTEEEEEEEEEE-TTSHHHHHHHH---EEEEE-TTSPPPTTTGGGG-S-SSSS-EEEEEEEEEETTEEEEEEEEEESSTT---HHHHHHHHHHHHHHHHHHHHHHHHHHHHHHHHHHHHHHHHSEEEPTT---EEE---------SS-HHHHHHTT----SS----S------

Foldseek 3Di:
DQQFQFWFFFADDPPDQKTWTWTWGPPDPPDIDIDIDMDGNPPDPFVVCQVVVDKDKDKDDLPDDDDPSCCVSCPPPSNPAIKIKIWHFQDDDPDTRTITIGIDRDPPPDDPVNVVVVNVVSPVVSVVVVVVVVVVVVVVVVVQVLVCVVVQWDDDVPGDDIDGHDDDDDDDDPDDPVVCVVVVNDDDPRNDPPVDPPPDD

Radius of gyration: 24.84 Å; chains: 1; bounding box: 52×40×65 Å

pLDDT: mean 71.6, std 13.36, range [34.38, 88.31]